Protein AF-A0A1E7FZG1-F1 (afdb_monomer_lite)

Structure (mmCIF, N/CA/C/O backbone):
data_AF-A0A1E7FZG1-F1
#
_entry.id   AF-A0A1E7FZG1-F1
#
loop_
_atom_site.group_PDB
_atom_site.id
_atom_site.type_symbol
_atom_site.label_atom_id
_atom_site.label_alt_id
_atom_site.label_comp_id
_atom_site.label_asym_id
_atom_site.label_entity_id
_atom_site.label_seq_id
_atom_site.pdbx_PDB_ins_code
_atom_site.Cartn_x
_atom_site.Cartn_y
_atom_site.Cartn_z
_atom_site.occupancy
_atom_site.B_iso_or_equiv
_atom_site.auth_seq_id
_atom_site.auth_comp_id
_atom_site.auth_asym_id
_atom_site.auth_atom_id
_atom_site.pdbx_PDB_model_num
ATOM 1 N N . MET A 1 1 ? 17.676 -3.561 123.169 1.00 44.69 1 MET A N 1
ATOM 2 C CA . MET A 1 1 ? 18.479 -2.585 122.401 1.00 44.69 1 MET A CA 1
ATOM 3 C C . MET A 1 1 ? 18.925 -3.251 121.106 1.00 44.69 1 MET A C 1
ATOM 5 O O . MET A 1 1 ? 19.245 -4.427 121.151 1.00 44.69 1 MET A O 1
ATOM 9 N N . VAL A 1 2 ? 18.968 -2.471 120.019 1.00 39.53 2 VAL A N 1
ATOM 10 C CA . VAL A 1 2 ? 19.505 -2.779 118.672 1.00 39.53 2 VAL A CA 1
ATOM 11 C C . VAL A 1 2 ? 18.558 -3.463 117.663 1.00 39.53 2 VAL A C 1
ATOM 13 O O . VAL A 1 2 ? 18.475 -4.678 117.552 1.00 39.53 2 VAL A O 1
ATOM 16 N N . VAL A 1 3 ? 17.832 -2.592 116.949 1.00 47.00 3 VAL A N 1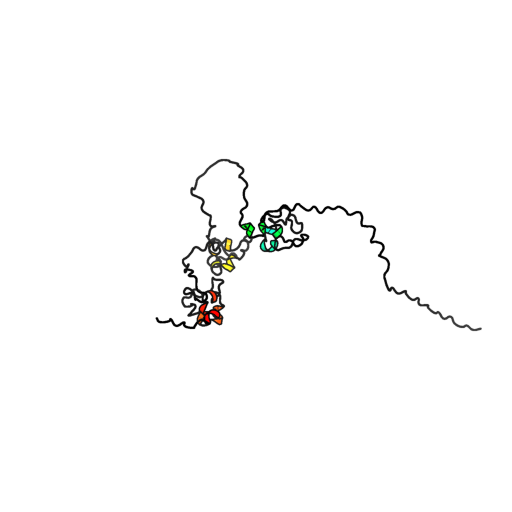
ATOM 17 C CA . VAL A 1 3 ? 17.731 -2.423 115.479 1.00 47.00 3 VAL A CA 1
ATOM 18 C C . VAL A 1 3 ? 18.010 -3.638 114.581 1.00 47.00 3 VAL A C 1
ATOM 20 O O . VAL A 1 3 ? 19.155 -4.062 114.470 1.00 47.00 3 VAL A O 1
ATOM 23 N N . VAL A 1 4 ? 17.010 -4.046 113.783 1.00 46.22 4 VAL A N 1
ATOM 24 C CA . VAL A 1 4 ? 17.208 -4.819 112.540 1.00 46.22 4 VAL A CA 1
ATOM 25 C C . VAL A 1 4 ? 16.250 -4.322 111.440 1.00 46.22 4 VAL A C 1
ATOM 27 O O . VAL A 1 4 ? 15.053 -4.578 111.454 1.00 46.22 4 VAL A O 1
ATOM 30 N N . VAL A 1 5 ? 16.853 -3.526 110.550 1.00 49.69 5 VAL A N 1
ATOM 31 C CA . VAL A 1 5 ? 16.681 -3.321 109.094 1.00 49.69 5 VAL A CA 1
ATOM 32 C C . VAL A 1 5 ? 15.298 -3.471 108.430 1.00 49.69 5 VAL A C 1
ATOM 34 O O . VAL A 1 5 ? 14.758 -4.562 108.276 1.00 49.69 5 VAL A O 1
ATOM 37 N N . HIS A 1 6 ? 14.825 -2.355 107.862 1.00 48.69 6 HIS A N 1
ATOM 38 C CA . HIS A 1 6 ? 13.871 -2.321 106.750 1.00 48.69 6 HIS A CA 1
ATOM 39 C C . HIS A 1 6 ? 14.579 -2.717 105.445 1.00 48.69 6 HIS A C 1
ATOM 41 O O . HIS A 1 6 ? 15.606 -2.136 105.097 1.00 48.69 6 HIS A O 1
ATOM 47 N N . SER A 1 7 ? 14.005 -3.650 104.685 1.00 59.00 7 SER A N 1
ATOM 48 C CA . SER A 1 7 ? 14.351 -3.881 103.279 1.00 59.00 7 SER A CA 1
ATOM 49 C C . SER A 1 7 ? 13.083 -3.908 102.436 1.00 59.00 7 SER A C 1
ATOM 51 O O . SER A 1 7 ? 12.175 -4.707 102.647 1.00 59.00 7 SER A O 1
ATOM 53 N N . ILE A 1 8 ? 13.040 -2.957 101.509 1.00 54.84 8 ILE A N 1
ATOM 54 C CA . ILE A 1 8 ? 11.985 -2.686 100.538 1.00 54.84 8 ILE A CA 1
ATOM 55 C C . ILE A 1 8 ? 12.066 -3.748 99.436 1.00 54.84 8 ILE A C 1
ATOM 57 O O . ILE A 1 8 ? 13.088 -3.852 98.763 1.00 54.84 8 ILE A O 1
ATOM 61 N N . SER A 1 9 ? 10.992 -4.515 99.232 1.00 62.56 9 SER A N 1
ATOM 62 C CA . SER A 1 9 ? 10.811 -5.350 98.038 1.00 62.56 9 SER A CA 1
ATOM 63 C C . SER A 1 9 ? 9.755 -4.730 97.131 1.00 62.56 9 SER A C 1
ATOM 65 O O . SER A 1 9 ? 8.574 -4.666 97.466 1.00 62.56 9 SER A O 1
ATOM 67 N N . LEU A 1 10 ? 10.225 -4.260 95.977 1.00 51.09 10 LEU A N 1
ATOM 68 C CA . LEU A 1 10 ? 9.439 -3.817 94.832 1.00 51.09 10 LEU A CA 1
ATOM 69 C C . LEU A 1 10 ? 8.733 -5.026 94.203 1.00 51.09 10 LEU A C 1
ATOM 71 O O . LEU A 1 10 ? 9.378 -5.884 93.603 1.00 51.09 10 LEU A O 1
ATOM 75 N N . LEU A 1 11 ? 7.407 -5.081 94.324 1.00 58.16 11 LEU A N 1
ATOM 76 C CA . LEU A 1 11 ? 6.572 -6.026 93.586 1.00 58.16 11 LEU A CA 1
ATOM 77 C C . LEU A 1 11 ? 6.314 -5.487 92.175 1.00 58.16 11 LEU A C 1
ATOM 79 O O . LEU A 1 11 ? 5.568 -4.532 91.967 1.00 58.16 11 LEU A O 1
ATOM 83 N N . VAL A 1 12 ? 6.974 -6.129 91.215 1.00 55.00 12 VAL A N 1
ATOM 84 C CA . VAL A 1 12 ? 6.736 -6.028 89.774 1.00 55.00 12 VAL A CA 1
ATOM 85 C C . VAL A 1 12 ? 5.367 -6.643 89.467 1.00 55.00 12 VAL A C 1
ATOM 87 O O . VAL A 1 12 ? 5.135 -7.816 89.751 1.00 55.00 12 VAL A O 1
ATOM 90 N N . LEU A 1 13 ? 4.460 -5.859 88.881 1.00 55.12 13 LEU A N 1
ATOM 91 C CA . LEU A 1 13 ? 3.184 -6.353 88.361 1.00 55.12 13 LEU A CA 1
ATOM 92 C C . LEU A 1 13 ? 3.376 -6.933 86.946 1.00 55.12 13 LEU A C 1
ATOM 94 O O . LEU A 1 13 ? 3.974 -6.258 86.102 1.00 55.12 13 LEU A O 1
ATOM 98 N N . PRO A 1 14 ? 2.859 -8.139 86.644 1.00 59.81 14 PRO A N 1
ATOM 99 C CA . PRO A 1 14 ? 2.837 -8.672 85.287 1.00 59.81 14 PRO A CA 1
ATOM 100 C C . PRO A 1 14 ? 1.692 -8.064 84.456 1.00 59.81 14 PRO A C 1
ATOM 102 O O . PRO A 1 14 ? 0.550 -7.965 84.902 1.00 59.81 14 PRO A O 1
ATOM 105 N N . MET A 1 15 ? 2.015 -7.680 83.219 1.00 49.41 15 MET A N 1
ATOM 106 C CA . MET A 1 15 ? 1.070 -7.275 82.171 1.00 49.41 15 MET A CA 1
ATOM 107 C C . MET A 1 15 ? 0.271 -8.487 81.659 1.00 49.41 15 MET A C 1
ATOM 109 O O . MET A 1 15 ? 0.883 -9.521 81.379 1.00 49.41 15 MET A O 1
ATOM 113 N N . PRO A 1 16 ? -1.056 -8.379 81.455 1.00 58.69 16 PRO A N 1
ATOM 114 C CA . PRO A 1 16 ? -1.820 -9.421 80.790 1.00 58.69 16 PRO A CA 1
ATOM 115 C C . PRO A 1 16 ? -1.619 -9.382 79.269 1.00 58.69 16 PRO A C 1
ATOM 117 O O . PRO A 1 16 ? -1.764 -8.364 78.593 1.00 58.69 16 PRO A O 1
ATOM 120 N N . THR A 1 17 ? -1.279 -10.560 78.764 1.00 54.12 17 THR A N 1
ATOM 121 C CA . THR A 1 17 ? -1.140 -10.989 77.375 1.00 54.12 17 THR A CA 1
ATOM 122 C C . THR A 1 17 ? -2.437 -10.832 76.574 1.00 54.12 17 THR A C 1
ATOM 124 O O . THR A 1 17 ? -3.481 -11.329 76.987 1.00 54.12 17 THR A O 1
ATOM 127 N N . CYS A 1 18 ? -2.360 -10.220 75.389 1.00 51.16 18 CYS A N 1
ATOM 128 C CA . CYS A 1 18 ? -3.388 -10.336 74.353 1.00 51.16 18 CYS A CA 1
ATOM 129 C C . CYS A 1 18 ? -3.085 -11.575 73.501 1.00 51.16 18 CYS A C 1
ATOM 131 O O . CYS A 1 18 ? -2.118 -11.567 72.741 1.00 51.16 18 CYS A O 1
ATOM 133 N N . PHE A 1 19 ? -3.898 -12.624 73.621 1.00 46.53 19 PHE A N 1
ATOM 134 C CA . PHE A 1 19 ? -3.889 -13.750 72.691 1.00 46.53 19 PHE A CA 1
ATOM 135 C C . PHE A 1 19 ? -5.301 -14.330 72.562 1.00 46.53 19 PHE A C 1
ATOM 137 O O . PHE A 1 19 ? -5.839 -14.798 73.558 1.00 46.53 19 PHE A O 1
ATOM 144 N N . GLU A 1 20 ? -5.823 -14.259 71.328 1.00 45.19 20 GLU A N 1
ATOM 145 C CA . GLU A 1 20 ? -6.850 -15.116 70.702 1.00 45.19 20 GLU A CA 1
ATOM 146 C C . GLU A 1 20 ? -8.234 -15.243 71.383 1.00 45.19 20 GLU A C 1
ATOM 148 O O . GLU A 1 20 ? -8.389 -15.146 72.586 1.00 45.19 20 GLU A O 1
ATOM 153 N N . GLN A 1 21 ? -9.351 -15.526 70.723 1.00 45.69 21 GLN A N 1
ATOM 154 C CA . GLN A 1 21 ? -9.791 -15.597 69.333 1.00 45.69 21 GLN A CA 1
ATOM 155 C C . GLN A 1 21 ? -11.257 -16.065 69.426 1.00 45.69 21 GLN A C 1
ATOM 157 O O . GLN A 1 21 ? -11.603 -16.846 70.306 1.00 45.69 21 GLN A O 1
ATOM 162 N N . GLU A 1 22 ? -12.096 -15.569 68.518 1.00 54.47 22 GLU A N 1
ATOM 163 C CA . GLU A 1 22 ? -13.379 -16.144 68.085 1.00 54.47 22 GLU A CA 1
ATOM 164 C C . GLU A 1 22 ? -14.365 -16.679 69.138 1.00 54.47 22 GLU A C 1
ATOM 166 O O . GLU A 1 22 ? -14.283 -17.817 69.599 1.00 54.47 22 GLU A O 1
ATOM 171 N N . ARG A 1 23 ? -15.447 -15.920 69.329 1.00 56.66 23 ARG A N 1
ATOM 172 C CA . ARG A 1 23 ? -16.827 -16.352 69.039 1.00 56.66 23 ARG A CA 1
ATOM 173 C C . ARG A 1 23 ? -17.771 -15.213 69.414 1.00 56.66 23 ARG A C 1
ATOM 175 O O . ARG A 1 23 ? -17.923 -14.950 70.590 1.00 56.66 23 ARG A O 1
ATOM 182 N N . ASP A 1 24 ? -18.330 -14.526 68.416 1.00 55.78 24 ASP A N 1
ATOM 183 C CA . ASP A 1 24 ? -19.702 -13.978 68.428 1.00 55.78 24 ASP A CA 1
ATOM 184 C C . ASP A 1 24 ? -19.918 -13.010 67.257 1.00 55.78 24 ASP A C 1
ATOM 186 O O . ASP A 1 24 ? -19.833 -11.791 67.372 1.00 55.78 24 ASP A O 1
ATOM 190 N N . ALA A 1 25 ? -20.212 -13.570 66.084 1.00 49.06 25 ALA A N 1
ATOM 191 C CA . ALA A 1 25 ? -20.847 -12.830 64.991 1.00 49.06 25 ALA A CA 1
ATOM 192 C C . ALA A 1 25 ? -21.798 -13.732 64.181 1.00 49.06 25 ALA A C 1
ATOM 194 O O . ALA A 1 25 ? -21.986 -13.539 62.983 1.00 49.06 25 ALA A O 1
ATOM 195 N N . SER A 1 26 ? -22.402 -14.735 64.834 1.00 52.41 26 SER A N 1
ATOM 196 C CA . SER A 1 26 ? -23.377 -15.648 64.215 1.00 52.41 26 SER A CA 1
ATOM 197 C C . SER A 1 26 ? -24.840 -15.232 64.444 1.00 52.41 26 SER A C 1
ATOM 199 O O . SER A 1 26 ? -25.744 -15.980 64.084 1.00 52.41 26 SER A O 1
ATOM 201 N N . ILE A 1 27 ? -25.103 -14.045 65.005 1.00 51.94 27 ILE A N 1
ATOM 202 C CA . ILE A 1 27 ? -26.464 -13.539 65.268 1.00 51.94 27 ILE A CA 1
ATOM 203 C C . ILE A 1 27 ? -26.622 -12.125 64.685 1.00 51.94 27 ILE A C 1
ATOM 205 O O . ILE A 1 27 ? -26.959 -11.181 65.378 1.00 51.94 27 ILE A O 1
ATOM 209 N N . MET A 1 28 ? -26.322 -11.952 63.395 1.00 50.31 28 MET A N 1
ATOM 210 C CA . MET A 1 28 ? -26.698 -10.760 62.603 1.00 50.31 28 MET A CA 1
ATOM 211 C C . MET A 1 28 ? -27.019 -11.138 61.140 1.00 50.31 28 MET A C 1
ATOM 213 O O . MET A 1 28 ? -26.843 -10.340 60.225 1.00 50.31 28 MET A O 1
ATOM 217 N N . MET A 1 29 ? -27.472 -12.373 60.887 1.00 54.81 29 MET A N 1
ATOM 218 C CA . MET A 1 29 ? -27.755 -12.888 59.534 1.00 54.81 29 MET A CA 1
ATOM 219 C C . MET A 1 29 ? -29.193 -13.388 59.344 1.00 54.81 29 MET A C 1
ATOM 221 O O . MET A 1 29 ? -29.443 -14.192 58.454 1.00 54.81 29 MET A O 1
ATOM 225 N N . GLU A 1 30 ? -30.167 -12.883 60.113 1.00 51.78 30 GLU A N 1
ATOM 226 C CA . GLU A 1 30 ? -31.570 -13.278 59.900 1.00 51.78 30 GLU A CA 1
ATOM 227 C C . GLU A 1 30 ? -32.603 -12.206 60.291 1.00 51.78 30 GLU A C 1
ATOM 229 O O . GLU A 1 30 ? -33.575 -12.475 60.982 1.00 51.78 30 GLU A O 1
ATOM 234 N N . ALA A 1 31 ? -32.406 -10.959 59.845 1.00 44.44 31 ALA A N 1
ATOM 235 C CA . ALA A 1 31 ? -33.449 -9.918 59.921 1.00 44.44 31 ALA A CA 1
ATOM 236 C C . ALA A 1 31 ? -33.377 -8.854 58.801 1.00 44.44 31 ALA A C 1
ATOM 238 O O . ALA A 1 31 ? -33.932 -7.769 58.932 1.00 44.44 31 ALA A O 1
ATOM 239 N N . VAL A 1 32 ? -32.723 -9.153 57.670 1.00 45.50 32 VAL A N 1
ATOM 240 C CA . VAL A 1 32 ? -32.725 -8.297 56.461 1.00 45.50 32 VAL A CA 1
ATOM 241 C C . VAL A 1 32 ? -33.042 -9.150 55.228 1.00 45.50 32 VAL A C 1
ATOM 243 O O . VAL A 1 32 ? -32.268 -9.240 54.279 1.00 45.50 32 VAL A O 1
ATOM 246 N N . ARG A 1 33 ? -34.175 -9.861 55.261 1.00 50.94 33 ARG A N 1
ATOM 247 C CA . ARG A 1 33 ? -34.651 -10.685 54.133 1.00 50.94 33 ARG A CA 1
ATOM 248 C C . ARG A 1 33 ? -36.101 -10.437 53.702 1.00 50.94 33 ARG A C 1
ATOM 250 O O . ARG A 1 33 ? -36.618 -11.232 52.931 1.00 50.94 33 ARG A O 1
ATOM 257 N N . LEU A 1 34 ? -36.744 -9.334 54.106 1.00 47.34 34 LEU A N 1
ATOM 258 C CA . LEU A 1 34 ? -38.133 -9.035 53.699 1.00 47.34 34 LEU A CA 1
ATOM 259 C C . LEU A 1 34 ? -38.418 -7.556 53.358 1.00 47.34 34 LEU A C 1
ATOM 261 O O . LEU A 1 34 ? -39.493 -7.056 53.668 1.00 47.34 34 LEU A O 1
ATOM 265 N N . ALA A 1 35 ? -37.490 -6.834 52.713 1.00 49.09 35 ALA A N 1
ATOM 266 C CA . ALA A 1 35 ? -37.792 -5.471 52.233 1.00 49.09 35 ALA A CA 1
ATOM 267 C C . ALA A 1 35 ? -36.967 -4.975 51.026 1.00 49.09 35 ALA A C 1
ATOM 269 O O . ALA A 1 35 ? -36.727 -3.777 50.905 1.00 49.09 35 ALA A O 1
ATOM 270 N N . ILE A 1 36 ? -36.525 -5.853 50.114 1.00 53.97 36 ILE A N 1
ATOM 271 C CA . ILE A 1 36 ? -36.015 -5.417 48.796 1.00 53.97 36 ILE A 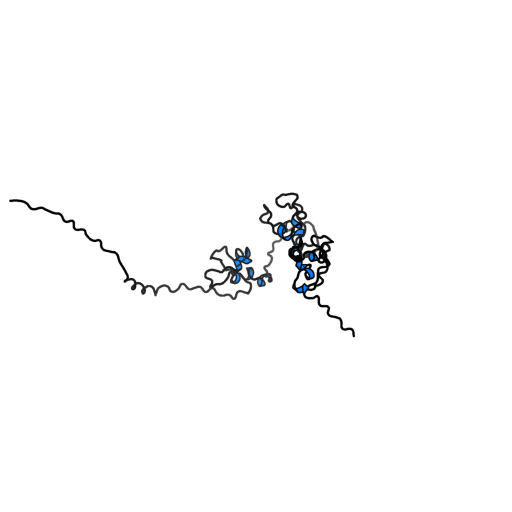CA 1
ATOM 272 C C . ILE A 1 36 ? -36.579 -6.336 47.706 1.00 53.97 36 ILE A C 1
ATOM 274 O O . ILE A 1 36 ? -35.874 -7.113 47.072 1.00 53.97 36 ILE A O 1
ATOM 278 N N . ASP A 1 37 ? -37.888 -6.234 47.524 1.00 38.28 37 ASP A N 1
ATOM 279 C CA . ASP A 1 37 ? -38.628 -6.624 46.325 1.00 38.28 37 ASP A CA 1
ATOM 280 C C . ASP A 1 37 ? -39.412 -5.344 45.984 1.00 38.28 37 ASP A C 1
ATOM 282 O O . ASP A 1 37 ? -40.212 -4.877 46.783 1.00 38.28 37 ASP A O 1
ATOM 286 N N . SER A 1 38 ? -39.082 -4.537 44.980 1.00 48.09 38 SER A N 1
ATOM 287 C CA . SER A 1 38 ? -39.174 -4.876 43.571 1.00 48.09 38 SER A CA 1
ATOM 288 C C . SER A 1 38 ? -38.523 -3.739 42.759 1.00 48.09 38 SER A C 1
ATOM 290 O O . SER A 1 38 ? -39.185 -2.817 42.285 1.00 48.09 38 SER A O 1
ATOM 292 N N . SER A 1 39 ? -37.199 -3.754 42.584 1.00 45.94 39 SER A N 1
ATOM 293 C CA . SER A 1 39 ? -36.569 -3.024 41.475 1.00 45.94 39 SER A CA 1
ATOM 294 C C . SER A 1 39 ? -36.558 -3.951 40.266 1.00 45.94 39 SER A C 1
ATOM 296 O O . SER A 1 39 ? -35.601 -4.664 39.975 1.00 45.94 39 SER A O 1
ATOM 298 N N . SER A 1 40 ? -37.710 -3.965 39.598 1.00 40.47 40 SER A N 1
ATOM 299 C CA . SER A 1 40 ? -37.958 -4.655 38.338 1.00 40.47 40 SER A CA 1
ATOM 300 C C . SER A 1 40 ? -36.784 -4.445 37.368 1.00 40.47 40 SER A C 1
ATOM 302 O O . SER A 1 40 ? -36.507 -3.300 36.990 1.00 40.47 40 SER A O 1
ATOM 304 N N . PRO A 1 41 ? -36.060 -5.497 36.937 1.00 40.47 41 PRO A N 1
ATOM 305 C CA . PRO A 1 41 ? -35.187 -5.369 35.791 1.00 40.47 41 PRO A CA 1
ATOM 306 C C . PRO A 1 41 ? -36.105 -5.198 34.586 1.00 40.47 41 PRO A C 1
ATOM 308 O O . PRO A 1 41 ? -36.657 -6.172 34.071 1.00 40.47 41 PRO A O 1
ATOM 311 N N . THR A 1 42 ? -36.281 -3.950 34.149 1.00 34.69 42 THR A N 1
ATOM 312 C CA . THR A 1 42 ? -36.936 -3.598 32.892 1.00 34.69 42 THR A CA 1
ATOM 313 C C . THR A 1 42 ? -36.200 -4.328 31.774 1.00 34.69 42 THR A C 1
ATOM 315 O O . THR A 1 42 ? -35.204 -3.855 31.219 1.00 34.69 42 THR A O 1
ATOM 318 N N . SER A 1 43 ? -36.673 -5.533 31.476 1.00 39.16 43 SER A N 1
ATOM 319 C CA . SER A 1 43 ? -36.308 -6.327 30.323 1.00 39.16 43 SER A CA 1
ATOM 320 C C . SER A 1 43 ? -36.808 -5.539 29.125 1.00 39.16 43 SER A C 1
ATOM 322 O O . SER A 1 43 ? -37.940 -5.673 28.672 1.00 39.16 43 SER A O 1
ATOM 324 N N . SER A 1 44 ? -35.955 -4.617 28.667 1.00 38.41 44 SER A N 1
ATOM 325 C CA . SER A 1 44 ? -36.198 -3.845 27.459 1.00 38.41 44 SER A CA 1
ATOM 326 C C . SER A 1 44 ? -36.614 -4.825 26.367 1.00 38.41 44 SER A C 1
ATOM 328 O O . SER A 1 44 ? -35.912 -5.827 26.169 1.00 38.41 44 SER A O 1
ATOM 330 N N . PRO A 1 45 ? -37.742 -4.569 25.686 1.00 36.03 45 PRO A N 1
ATOM 331 C CA . PRO A 1 45 ? -38.289 -5.490 24.713 1.00 36.03 45 PRO A CA 1
ATOM 332 C C . PRO A 1 45 ? -37.188 -5.821 23.720 1.00 36.03 45 PRO A C 1
ATOM 334 O O . PRO A 1 45 ? -36.569 -4.939 23.115 1.00 36.03 45 PRO A O 1
ATOM 337 N N . THR A 1 46 ? -36.907 -7.115 23.589 1.00 42.72 46 THR A N 1
ATOM 338 C CA . THR A 1 46 ? -35.987 -7.616 22.576 1.00 42.72 46 THR A CA 1
ATOM 339 C C . THR A 1 46 ? -36.726 -7.516 21.249 1.00 42.72 46 THR A C 1
ATOM 341 O O . THR A 1 46 ? -37.197 -8.507 20.700 1.00 42.72 46 THR A O 1
ATOM 344 N N . VAL A 1 47 ? -36.875 -6.283 20.750 1.00 39.50 47 VAL A N 1
ATOM 345 C CA . VAL A 1 47 ? -37.237 -6.017 19.365 1.00 39.50 47 VAL A CA 1
ATOM 346 C C . VAL A 1 47 ? -36.253 -6.843 18.557 1.00 39.50 47 VAL A C 1
ATOM 348 O O . VAL A 1 47 ? -35.037 -6.667 18.704 1.00 39.50 47 VAL A O 1
ATOM 351 N N . LYS A 1 48 ? -36.767 -7.796 17.771 1.00 41.69 48 LYS A N 1
ATOM 352 C CA . LYS A 1 48 ? -35.985 -8.568 16.802 1.00 41.69 48 LYS A CA 1
ATOM 353 C C . LYS A 1 48 ? -35.423 -7.577 15.790 1.00 41.69 48 LYS A C 1
ATOM 355 O O . LYS A 1 48 ? -36.001 -7.302 14.746 1.00 41.69 48 LYS A O 1
ATOM 360 N N . ARG A 1 49 ? -34.319 -6.951 16.176 1.00 49.88 49 ARG A N 1
ATOM 361 C CA . ARG A 1 49 ? -33.638 -5.921 15.421 1.00 49.88 49 ARG A CA 1
ATOM 362 C C . ARG A 1 49 ? -33.043 -6.600 14.200 1.00 49.88 49 ARG A C 1
ATOM 364 O O . ARG A 1 49 ? -32.375 -7.626 14.334 1.00 49.88 49 ARG A O 1
ATOM 371 N N . GLY A 1 50 ? -33.316 -6.037 13.025 1.00 58.66 50 GLY A N 1
ATOM 372 C CA . GLY A 1 50 ? -32.805 -6.557 11.764 1.00 58.66 50 GLY A CA 1
ATOM 373 C C . GLY A 1 50 ? -31.292 -6.774 11.817 1.00 58.66 50 GLY A C 1
ATOM 374 O O . GLY A 1 50 ? -30.571 -6.099 12.557 1.00 58.66 50 GLY A O 1
ATOM 375 N N . ASP A 1 51 ? -30.806 -7.703 10.994 1.00 71.81 51 ASP A N 1
ATOM 376 C CA . ASP A 1 51 ? -29.422 -8.207 10.947 1.00 71.81 51 ASP A CA 1
ATOM 377 C C . ASP A 1 51 ? -28.311 -7.136 10.899 1.00 71.81 51 ASP A C 1
ATOM 379 O O . ASP A 1 51 ? -27.127 -7.437 11.128 1.00 71.81 51 ASP A O 1
ATOM 383 N N . CYS A 1 52 ? -28.698 -5.902 10.569 1.00 85.12 52 CYS A N 1
ATOM 384 C CA . CYS A 1 52 ? -27.847 -4.769 10.260 1.00 85.12 52 CYS A CA 1
ATOM 385 C C . CYS A 1 52 ? -28.308 -3.431 10.855 1.00 85.12 52 CYS A C 1
ATOM 387 O O . CYS A 1 52 ? -27.790 -2.407 10.428 1.00 85.12 52 CYS A O 1
ATOM 389 N N . THR A 1 53 ? -29.204 -3.404 11.844 1.00 89.06 53 THR A N 1
ATOM 390 C CA . THR A 1 53 ? -29.651 -2.145 12.477 1.00 89.06 53 THR A CA 1
ATOM 391 C C . THR A 1 53 ? -28.917 -1.899 13.796 1.00 89.06 53 THR A C 1
ATOM 393 O O . THR A 1 53 ? -28.738 -2.821 14.588 1.00 89.06 53 THR A O 1
ATOM 396 N N . ASN A 1 54 ? -28.462 -0.670 14.049 1.00 88.94 54 ASN A N 1
ATOM 397 C CA . ASN A 1 54 ? -27.763 -0.318 15.288 1.00 88.94 54 ASN A CA 1
ATOM 398 C C . ASN A 1 54 ? -28.721 -0.121 16.481 1.00 88.94 54 ASN 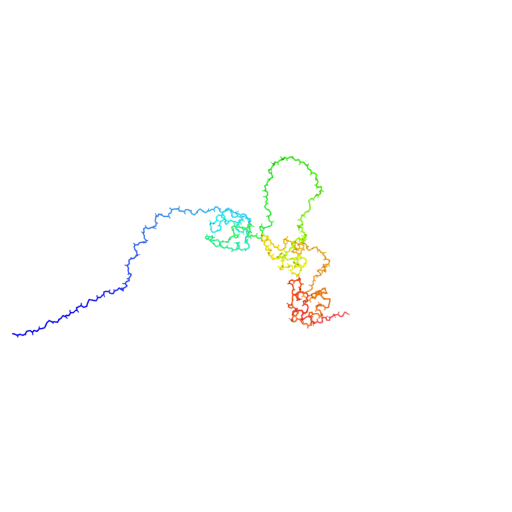A C 1
ATOM 400 O O . ASN A 1 54 ? -29.791 0.446 16.346 1.00 88.94 54 ASN A O 1
ATOM 404 N N . SER A 1 55 ? -28.262 -0.565 17.649 1.00 88.62 55 SER A N 1
ATOM 405 C CA . SER A 1 55 ? -28.287 0.073 18.976 1.00 88.62 55 SER A CA 1
ATOM 406 C C . SER A 1 55 ? -28.647 1.554 19.158 1.00 88.62 55 SER A C 1
ATOM 408 O O . SER A 1 55 ? -27.749 2.264 19.598 1.00 88.62 55 SER A O 1
ATOM 410 N N . ASP A 1 56 ? -29.871 2.048 18.957 1.00 85.19 56 ASP A N 1
ATOM 411 C CA . ASP A 1 56 ? -30.209 3.454 19.299 1.00 85.19 56 ASP A CA 1
ATOM 412 C C . ASP A 1 56 ? -30.011 3.768 20.793 1.00 85.19 56 ASP A C 1
ATOM 414 O O . ASP A 1 56 ? -29.550 4.849 21.167 1.00 85.19 56 ASP A O 1
ATOM 418 N N . SER A 1 57 ? -30.251 2.778 21.658 1.00 86.31 57 SER A N 1
ATOM 419 C CA . SER A 1 57 ? -30.008 2.853 23.104 1.00 86.31 57 SER A CA 1
ATOM 420 C C . SER A 1 57 ? -28.572 2.505 23.509 1.00 86.31 57 SER A C 1
ATOM 422 O O . SER A 1 57 ? -28.212 2.627 24.676 1.00 86.31 57 SER A O 1
ATOM 424 N N . PHE A 1 58 ? -27.714 2.069 22.578 1.00 90.75 58 PHE A N 1
ATOM 425 C CA . PHE A 1 58 ? -26.363 1.641 22.936 1.00 90.75 58 PHE A CA 1
ATOM 426 C C . PHE A 1 58 ? -25.508 2.822 23.394 1.00 90.75 58 PHE A C 1
ATOM 428 O O . PHE A 1 58 ? -25.294 3.778 22.641 1.00 90.75 58 PHE A O 1
ATOM 435 N N . ARG A 1 59 ? -24.964 2.710 24.608 1.00 91.81 59 ARG A N 1
ATOM 436 C CA . ARG A 1 59 ? -23.967 3.614 25.186 1.00 91.81 59 ARG A CA 1
ATOM 437 C C . ARG A 1 59 ? -22.804 2.778 25.714 1.00 91.81 59 ARG A C 1
ATOM 439 O O . ARG A 1 59 ? -22.982 1.907 26.557 1.00 91.81 59 ARG A O 1
ATOM 446 N N . PHE A 1 60 ? -21.596 2.985 25.191 1.00 90.31 60 PHE A N 1
ATOM 447 C CA . PHE A 1 60 ? -20.427 2.255 25.690 1.00 90.31 60 PHE A CA 1
ATOM 448 C C . PHE A 1 60 ? -19.955 2.865 27.016 1.00 90.31 60 PHE A C 1
ATOM 450 O O . PHE A 1 60 ? -19.597 4.042 27.035 1.00 90.31 60 PHE A O 1
ATOM 457 N N . LYS A 1 61 ? -19.886 2.058 28.086 1.00 88.88 61 LYS A N 1
ATOM 458 C CA . LYS A 1 61 ? -19.547 2.517 29.450 1.00 88.88 61 LYS A CA 1
ATOM 459 C C . LYS A 1 61 ? -20.453 3.663 29.927 1.00 88.88 61 LYS A C 1
ATOM 461 O O . LYS A 1 61 ? -19.943 4.678 30.393 1.00 88.88 61 LYS A O 1
ATOM 466 N N . ASP A 1 62 ? -21.752 3.543 29.652 1.00 85.94 62 ASP A N 1
ATOM 467 C CA . ASP A 1 62 ? -22.800 4.477 30.096 1.00 85.94 62 ASP A CA 1
ATOM 468 C C . ASP A 1 62 ? -22.575 5.945 29.701 1.00 85.94 62 ASP A C 1
ATOM 470 O O . ASP A 1 62 ? -23.189 6.867 30.228 1.00 85.94 62 ASP A O 1
ATOM 474 N N . ASN A 1 63 ? -21.710 6.187 28.710 1.00 84.25 63 ASN A N 1
ATOM 475 C CA . ASN A 1 63 ? -21.407 7.529 28.249 1.00 84.25 63 ASN A CA 1
ATOM 476 C C . ASN A 1 63 ? -22.337 7.921 27.085 1.00 84.25 63 ASN A C 1
ATOM 478 O O . ASN A 1 63 ? -22.305 7.256 26.039 1.00 84.25 63 ASN A O 1
ATOM 482 N N . PRO A 1 64 ? -23.096 9.033 27.187 1.00 85.31 64 PRO A N 1
ATOM 483 C CA . PRO A 1 64 ? -24.047 9.459 26.158 1.00 85.31 64 PRO A CA 1
ATOM 484 C C . PRO A 1 64 ? -23.379 9.753 24.808 1.00 85.31 64 PRO A C 1
ATOM 486 O O . PRO A 1 64 ? -23.984 9.559 23.758 1.00 85.31 64 PRO A O 1
ATOM 489 N N . LYS A 1 65 ? -22.098 10.147 24.806 1.00 84.94 65 LYS A N 1
ATOM 490 C CA . LYS A 1 65 ? -21.331 10.420 23.579 1.00 84.94 65 LYS A CA 1
ATOM 491 C C . LYS A 1 65 ? -20.808 9.146 22.914 1.00 84.94 65 LYS A C 1
ATOM 493 O O . LYS A 1 65 ? -20.268 9.211 21.806 1.00 84.94 65 LYS A O 1
ATOM 498 N N . PHE A 1 66 ? -20.901 7.986 23.573 1.00 91.38 66 PHE A N 1
ATOM 499 C CA . PHE A 1 66 ? -20.342 6.732 23.071 1.00 91.38 66 PHE A CA 1
ATOM 500 C C . PHE A 1 66 ? -21.371 5.833 22.380 1.00 91.38 66 PHE A C 1
ATOM 502 O O . PHE A 1 66 ? -21.511 4.651 22.700 1.00 91.38 66 PHE A O 1
ATOM 509 N N . THR A 1 67 ? -22.033 6.397 21.372 1.00 93.06 67 THR A N 1
ATOM 510 C CA . THR A 1 67 ? -22.993 5.709 20.499 1.00 93.06 67 THR A CA 1
ATOM 511 C C . THR A 1 67 ? -22.312 4.955 19.347 1.00 93.06 67 THR A C 1
ATOM 513 O O . THR A 1 67 ? -21.097 5.080 19.114 1.00 93.06 67 THR A O 1
ATOM 516 N N . CYS A 1 68 ? -23.088 4.166 18.594 1.00 89.62 68 CYS A N 1
ATOM 517 C CA . CYS A 1 68 ? -22.602 3.461 17.406 1.00 89.62 68 CYS A CA 1
ATOM 518 C C . CYS A 1 68 ? -22.006 4.426 16.359 1.00 89.62 68 CYS A C 1
ATOM 520 O O . CYS A 1 68 ? -20.909 4.184 15.841 1.00 89.62 68 CYS A O 1
ATOM 522 N N . ASP A 1 69 ? -22.647 5.569 16.124 1.00 87.81 69 ASP A N 1
ATOM 523 C CA . ASP A 1 69 ? -22.265 6.482 15.040 1.00 87.81 69 ASP A CA 1
ATOM 524 C C . ASP A 1 69 ? -21.158 7.461 15.444 1.00 87.81 69 ASP A C 1
ATOM 526 O O . ASP A 1 69 ? -20.268 7.766 14.651 1.00 87.81 69 ASP A O 1
ATOM 530 N N . LEU A 1 70 ? -21.114 7.885 16.711 1.00 87.44 70 LEU A N 1
ATOM 531 C CA . LEU A 1 70 ? -20.107 8.846 17.176 1.00 87.44 70 LEU A CA 1
ATOM 532 C C . LEU A 1 70 ? -18.832 8.171 17.685 1.00 87.44 70 LEU A C 1
ATOM 534 O O . LEU A 1 70 ? -17.713 8.622 17.407 1.00 87.44 70 LEU A O 1
ATOM 538 N N . TYR A 1 71 ? -18.970 7.073 18.429 1.00 90.00 71 TYR A N 1
ATOM 539 C CA . TYR A 1 71 ? -17.834 6.353 18.988 1.00 90.00 71 TYR A CA 1
ATOM 540 C C . TYR A 1 71 ? -17.461 5.157 18.133 1.00 90.00 71 TYR A C 1
ATOM 542 O O . TYR A 1 71 ? -16.308 5.051 17.711 1.00 90.00 71 TYR A O 1
ATOM 550 N N . VAL A 1 72 ? -18.373 4.242 17.831 1.00 90.44 72 VAL A N 1
ATOM 551 C CA . VAL A 1 72 ? -17.963 3.003 17.158 1.00 90.44 72 VAL A CA 1
ATOM 552 C C . VAL A 1 72 ? -17.458 3.289 15.739 1.00 90.44 72 VAL A C 1
ATOM 554 O O . VAL A 1 72 ? -16.370 2.814 15.397 1.00 90.44 72 VAL A O 1
ATOM 557 N N . ALA A 1 73 ? -18.120 4.165 14.976 1.00 87.50 73 ALA A N 1
ATOM 558 C CA . ALA A 1 73 ? -17.744 4.492 13.597 1.00 87.50 73 ALA A CA 1
ATOM 559 C C . ALA A 1 73 ? -16.307 5.032 13.458 1.00 87.50 73 ALA A C 1
ATOM 561 O O . ALA A 1 73 ? -15.539 4.539 12.627 1.00 87.50 73 ALA A O 1
ATOM 562 N N . LYS A 1 74 ? -15.876 5.951 14.339 1.00 85.50 74 LYS A N 1
ATOM 563 C CA . LYS A 1 74 ? -14.533 6.575 14.290 1.00 85.50 74 LYS A CA 1
ATOM 564 C C . LYS A 1 74 ? -13.376 5.564 14.331 1.00 85.50 74 LYS A C 1
ATOM 566 O O . LYS A 1 74 ? -12.311 5.812 13.768 1.00 85.50 74 LYS A O 1
ATOM 571 N N . LYS A 1 75 ? -13.536 4.430 15.029 1.00 89.19 75 LYS A N 1
ATOM 572 C CA . LYS A 1 75 ? -12.506 3.369 15.125 1.00 89.19 75 LYS A CA 1
ATOM 573 C C . LYS A 1 75 ? -13.127 1.968 15.074 1.00 89.19 75 LYS A C 1
ATOM 575 O O . LYS A 1 75 ? -12.764 1.111 15.885 1.00 89.19 75 LYS A O 1
ATOM 580 N N . ALA A 1 76 ? -14.007 1.717 14.102 1.00 88.94 76 ALA A N 1
ATOM 581 C CA . ALA A 1 76 ? -14.821 0.498 14.017 1.00 88.94 76 ALA A CA 1
ATOM 582 C C . ALA A 1 76 ? -14.004 -0.798 14.177 1.00 88.94 76 ALA A C 1
ATOM 584 O O . ALA A 1 76 ? -14.303 -1.624 15.032 1.00 88.94 76 ALA A O 1
ATOM 585 N N . ARG A 1 77 ? -12.872 -0.943 13.471 1.00 84.94 77 ARG A N 1
ATOM 586 C CA . ARG A 1 77 ? -12.029 -2.159 13.548 1.00 84.94 77 ARG A CA 1
ATOM 587 C C . ARG A 1 77 ? -11.583 -2.530 14.968 1.00 84.94 77 ARG A C 1
ATOM 589 O O . ARG A 1 77 ? -11.506 -3.713 15.281 1.00 84.94 77 ARG A O 1
ATOM 596 N N . LYS A 1 78 ? -11.266 -1.532 15.801 1.00 90.12 78 LYS A N 1
ATOM 597 C CA . LYS A 1 78 ? -10.833 -1.745 17.191 1.00 90.12 78 LYS A CA 1
ATOM 598 C C . LYS A 1 78 ? -12.031 -1.805 18.139 1.00 90.12 78 LYS A C 1
ATOM 600 O O . LYS A 1 78 ? -12.074 -2.660 19.012 1.00 90.12 78 LYS A O 1
ATOM 605 N N . ARG A 1 79 ? -12.999 -0.900 17.968 1.00 93.06 79 ARG A N 1
ATOM 606 C CA . ARG A 1 79 ? -14.124 -0.715 18.899 1.00 93.06 79 ARG A CA 1
ATOM 607 C C . ARG A 1 79 ? -15.150 -1.842 18.812 1.00 93.06 79 ARG A C 1
ATOM 609 O O . ARG A 1 79 ? -15.574 -2.319 19.850 1.00 93.06 79 ARG A O 1
ATOM 616 N N . CYS A 1 80 ? -15.430 -2.365 17.621 1.00 93.75 80 CYS A N 1
ATOM 617 C CA . CYS A 1 80 ? -16.371 -3.473 17.414 1.00 93.75 80 CYS A CA 1
ATOM 618 C C . CYS A 1 80 ? -15.972 -4.790 18.100 1.00 93.75 80 CYS A C 1
ATOM 620 O O . CYS A 1 80 ? -16.813 -5.663 18.292 1.00 93.75 80 CYS A O 1
ATOM 622 N N . ARG A 1 81 ? -14.687 -4.957 18.441 1.00 92.69 81 ARG A N 1
ATOM 623 C CA . ARG A 1 81 ? -14.165 -6.155 19.117 1.00 92.69 81 ARG A CA 1
ATOM 624 C C . ARG A 1 81 ? -14.149 -6.032 20.642 1.00 92.69 81 ARG A C 1
ATOM 626 O O . ARG A 1 81 ? -13.791 -7.005 21.294 1.00 92.69 81 ARG A O 1
ATOM 633 N N . LYS A 1 82 ? -14.495 -4.864 21.195 1.00 92.62 82 LYS A N 1
ATOM 634 C CA . LYS A 1 82 ? -14.530 -4.647 22.644 1.00 92.62 82 LYS A CA 1
ATOM 635 C C . LYS A 1 82 ? -15.739 -5.338 23.265 1.00 92.62 82 LYS A C 1
ATOM 637 O O . LYS A 1 82 ? -16.808 -5.359 22.656 1.00 92.62 82 LYS A O 1
ATOM 642 N N . ASN A 1 83 ? -15.552 -5.841 24.478 1.00 92.25 83 ASN A N 1
ATOM 643 C CA . ASN A 1 83 ? -16.629 -6.351 25.317 1.00 92.25 83 ASN A CA 1
ATOM 644 C C . ASN A 1 83 ? -17.378 -5.176 25.953 1.00 92.25 83 ASN A C 1
ATOM 646 O O . ASN A 1 83 ? -16.774 -4.136 26.234 1.00 92.25 83 ASN A O 1
ATOM 650 N N . VAL A 1 84 ? -18.681 -5.342 26.150 1.00 90.56 84 VAL A N 1
ATOM 651 C CA . VAL A 1 84 ? -19.527 -4.371 26.847 1.00 90.56 84 VAL A CA 1
ATOM 652 C C . VAL A 1 84 ? -19.700 -4.859 28.286 1.00 90.56 84 VAL A C 1
ATOM 654 O O . VAL A 1 84 ? -20.091 -6.006 28.512 1.00 90.56 84 VAL A O 1
ATOM 657 N N . GLN A 1 85 ? -19.350 -4.018 29.256 1.00 87.69 85 GLN A N 1
ATOM 658 C CA . GLN A 1 85 ? -19.469 -4.343 30.679 1.00 87.69 85 GLN A CA 1
ATOM 659 C C . GLN A 1 85 ? -20.947 -4.568 31.039 1.00 87.69 85 GLN A C 1
ATOM 661 O O . GLN A 1 85 ? -21.808 -3.896 30.482 1.00 87.69 85 GLN A O 1
ATOM 666 N N . GLY A 1 86 ? -21.245 -5.562 31.880 1.00 84.50 86 GLY A N 1
ATOM 667 C CA . GLY A 1 86 ? -22.622 -5.881 32.295 1.00 84.50 86 GLY A CA 1
ATOM 668 C C . GLY A 1 86 ? -23.511 -6.540 31.228 1.00 84.50 86 GLY A C 1
ATOM 669 O O . GLY A 1 86 ? -24.673 -6.813 31.484 1.00 84.50 86 GLY A O 1
ATOM 670 N N . SER A 1 87 ? -22.990 -6.837 30.032 1.00 82.94 87 SER A N 1
ATOM 671 C CA . SER A 1 87 ? -23.804 -7.337 28.907 1.00 82.94 87 SER A CA 1
ATOM 672 C C . SER A 1 87 ? -23.804 -8.862 28.715 1.00 82.94 87 SER A C 1
ATOM 674 O O . SER A 1 87 ? -24.143 -9.341 27.631 1.00 82.94 87 SER A O 1
ATOM 676 N N . GLY A 1 88 ? -23.358 -9.634 29.713 1.00 85.12 88 GLY A N 1
ATOM 677 C CA . GLY A 1 88 ? -23.245 -11.095 29.593 1.00 85.12 88 GLY A CA 1
ATOM 678 C C . GLY A 1 88 ? -22.250 -11.540 28.511 1.00 85.12 88 GLY A C 1
ATOM 679 O O . GLY A 1 88 ? -22.523 -12.456 27.743 1.00 85.12 88 GLY A O 1
ATOM 680 N N . GLY A 1 89 ? -21.117 -10.838 28.377 1.00 87.88 89 GLY A N 1
ATOM 681 C CA . GLY A 1 89 ? -20.061 -11.180 27.411 1.00 87.88 89 GLY A CA 1
ATOM 682 C C . GLY A 1 89 ? -20.297 -10.702 25.971 1.00 87.88 89 GLY A C 1
ATOM 683 O O . GLY A 1 89 ? -19.466 -10.966 25.094 1.00 87.88 89 GLY A O 1
ATOM 684 N N . LYS A 1 90 ? -21.379 -9.959 25.705 1.00 90.62 90 LYS A N 1
ATOM 685 C CA . LYS A 1 90 ? -21.645 -9.384 24.379 1.00 90.62 90 LYS A CA 1
ATOM 686 C C . LYS A 1 90 ? -20.583 -8.349 23.992 1.00 90.62 90 LYS A C 1
ATOM 688 O O . LYS A 1 90 ? -20.000 -7.633 24.815 1.00 90.62 90 LYS A O 1
ATOM 693 N N . LYS A 1 91 ? -20.313 -8.260 22.689 1.00 93.44 91 LYS A N 1
ATOM 694 C CA . LYS A 1 91 ? -19.358 -7.312 22.105 1.00 93.44 91 LYS A CA 1
ATOM 695 C C . LYS A 1 91 ? -20.090 -6.132 21.490 1.00 93.44 91 LYS A C 1
ATOM 697 O O . LYS A 1 91 ? -21.243 -6.217 21.089 1.00 93.44 91 LYS A O 1
ATOM 702 N N . VAL A 1 92 ? -19.371 -5.029 21.299 1.00 91.56 92 VAL A N 1
ATOM 703 C CA . VAL A 1 92 ? -19.901 -3.821 20.639 1.00 91.56 92 VAL A CA 1
ATOM 704 C C . VAL A 1 92 ? -20.515 -4.128 19.262 1.00 91.56 92 VAL A C 1
ATOM 706 O O . VAL A 1 92 ? -21.499 -3.510 18.877 1.00 91.56 92 VAL A O 1
ATOM 709 N N . LYS A 1 93 ? -19.980 -5.107 18.518 1.00 91.56 93 LYS A N 1
ATOM 710 C CA . LYS A 1 93 ? -20.536 -5.551 17.223 1.00 91.56 93 LYS A CA 1
ATOM 711 C C . LYS A 1 93 ? -21.947 -6.151 17.293 1.00 91.56 93 LYS A C 1
ATOM 713 O O . LYS A 1 93 ? -22.584 -6.256 16.247 1.00 91.56 93 LYS A O 1
ATOM 718 N N . ASP A 1 94 ? -22.380 -6.583 18.473 1.00 91.56 94 ASP A N 1
ATOM 719 C CA . ASP A 1 94 ? -23.689 -7.201 18.691 1.00 91.56 94 ASP A CA 1
ATOM 720 C C . ASP A 1 94 ? -24.755 -6.124 18.930 1.00 91.56 94 ASP A C 1
ATOM 722 O O . ASP A 1 94 ? -25.9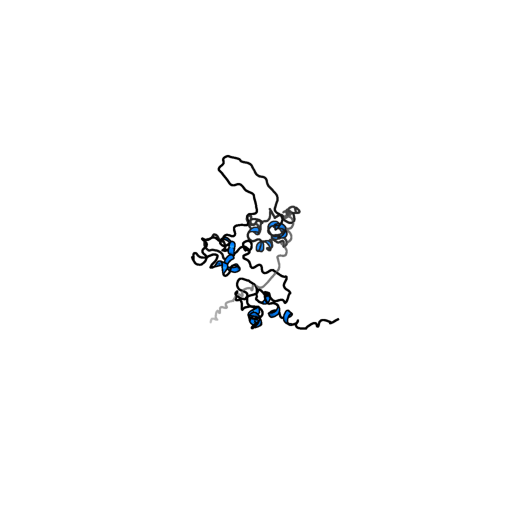10 -6.312 18.571 1.00 91.56 94 ASP A O 1
ATOM 726 N N . PHE A 1 95 ? -24.340 -4.952 19.423 1.00 92.56 95 PHE A N 1
ATOM 727 C CA . PHE A 1 95 ? -25.186 -3.765 19.557 1.00 92.56 95 PHE A CA 1
ATOM 728 C C . PHE A 1 95 ? -25.103 -2.831 18.347 1.00 92.56 95 PHE A C 1
ATOM 730 O O . PHE A 1 95 ? -26.075 -2.155 18.045 1.00 92.56 95 PHE A O 1
ATOM 737 N N . CYS A 1 96 ? -23.973 -2.791 17.634 1.00 93.31 96 CYS A N 1
ATOM 738 C CA . CYS A 1 96 ? -23.769 -1.922 16.469 1.00 93.31 96 CYS A CA 1
ATOM 739 C C . CYS A 1 96 ? -23.495 -2.718 15.176 1.00 93.31 96 CYS A C 1
ATOM 741 O O . CYS A 1 96 ? -22.416 -2.570 14.579 1.00 93.31 96 CYS A O 1
ATOM 743 N N . PRO A 1 97 ? -24.398 -3.615 14.734 1.00 91.06 97 PRO A N 1
ATOM 744 C CA . PRO A 1 97 ? -24.145 -4.464 13.578 1.00 91.06 97 PRO A CA 1
ATOM 745 C C . PRO A 1 97 ? -23.982 -3.670 12.276 1.00 91.06 97 PRO A C 1
ATOM 747 O O . PRO A 1 97 ? -23.098 -4.030 11.498 1.00 91.06 97 PRO A O 1
ATOM 750 N N . ALA A 1 98 ? -24.711 -2.564 12.071 1.00 88.38 98 ALA A N 1
ATOM 751 C CA . ALA A 1 98 ? -24.579 -1.710 10.882 1.00 88.38 98 ALA A CA 1
ATOM 752 C C . ALA A 1 98 ? -23.147 -1.170 10.741 1.00 88.38 98 ALA A C 1
ATOM 754 O O . ALA A 1 98 ? -22.511 -1.238 9.688 1.00 88.38 98 ALA A O 1
ATOM 755 N N . THR A 1 99 ? -22.591 -0.693 11.857 1.00 90.00 99 THR A N 1
ATOM 756 C CA . THR A 1 99 ? -21.249 -0.104 11.895 1.00 90.00 99 THR A CA 1
ATOM 757 C C . THR A 1 99 ? -20.147 -1.169 11.839 1.00 90.00 99 THR A C 1
ATOM 759 O O . THR A 1 99 ? -19.066 -0.938 11.280 1.00 90.00 99 THR A O 1
ATOM 762 N N . CYS A 1 100 ? -20.389 -2.339 12.438 1.00 91.12 100 CYS A N 1
ATOM 763 C CA . CYS A 1 100 ? -19.357 -3.334 12.727 1.00 91.12 100 CYS A CA 1
ATOM 764 C C . CYS A 1 100 ? -19.299 -4.520 11.769 1.00 91.12 100 CYS A C 1
ATOM 766 O O . CYS A 1 100 ? -18.215 -5.079 11.555 1.00 91.12 100 CYS A O 1
ATOM 768 N N . ARG A 1 101 ? -20.433 -4.945 11.212 1.00 88.44 101 ARG A N 1
ATOM 769 C CA . ARG A 1 101 ? -20.499 -6.133 10.364 1.00 88.44 101 ARG A CA 1
ATOM 770 C C . ARG A 1 101 ? -20.234 -5.741 8.919 1.00 88.44 101 ARG A C 1
ATOM 772 O O . ARG A 1 101 ? -20.891 -4.881 8.350 1.00 88.44 101 ARG A O 1
ATOM 779 N N . ARG A 1 102 ? -19.272 -6.421 8.290 1.00 82.38 102 ARG A N 1
ATOM 780 C CA . ARG A 1 102 ? -18.954 -6.194 6.870 1.00 82.38 102 ARG A CA 1
ATOM 781 C C . ARG A 1 102 ? -20.144 -6.491 5.957 1.00 82.38 102 ARG A C 1
ATOM 783 O O . ARG A 1 102 ? -20.322 -5.765 4.989 1.00 82.38 102 ARG A O 1
ATOM 790 N N . LYS A 1 103 ? -20.958 -7.499 6.301 1.00 81.75 103 LYS A N 1
ATOM 791 C CA . LYS A 1 103 ? -22.177 -7.859 5.559 1.00 81.75 103 LYS A CA 1
ATOM 792 C C . LYS A 1 103 ? -23.196 -6.712 5.479 1.00 81.75 103 LYS A C 1
ATOM 794 O O . LYS A 1 103 ? -23.862 -6.579 4.468 1.00 81.75 103 LYS A O 1
ATOM 799 N N . CYS A 1 104 ? -23.218 -5.833 6.481 1.00 80.50 104 CYS A N 1
ATOM 800 C CA . CYS A 1 104 ? -24.142 -4.702 6.567 1.00 80.50 104 CYS A CA 1
ATOM 801 C C . CYS A 1 104 ? -23.688 -3.455 5.801 1.00 80.50 104 CYS A C 1
ATOM 803 O O . CYS A 1 104 ? -24.445 -2.507 5.672 1.00 80.50 104 CYS A O 1
ATOM 805 N N . LYS A 1 105 ? -22.456 -3.437 5.277 1.00 66.62 105 LYS A N 1
ATOM 806 C CA . LYS A 1 105 ? -21.931 -2.298 4.508 1.00 66.62 105 LYS A CA 1
ATOM 807 C C . LYS A 1 105 ? -22.326 -2.308 3.029 1.00 66.62 105 LYS A C 1
ATOM 809 O O . LYS A 1 105 ? -21.907 -1.412 2.309 1.00 66.62 105 LYS A O 1
ATOM 814 N N . ARG A 1 106 ? -23.055 -3.331 2.565 1.00 51.28 106 ARG A N 1
ATOM 815 C CA . ARG A 1 106 ? -23.508 -3.455 1.165 1.00 51.28 106 ARG A CA 1
ATOM 816 C C . ARG A 1 106 ? -24.977 -3.077 0.967 1.00 51.28 106 ARG A C 1
ATOM 818 O O . ARG A 1 106 ? -25.458 -3.152 -0.154 1.00 51.28 106 ARG A O 1
ATOM 825 N N . THR A 1 107 ? -25.659 -2.657 2.025 1.00 44.91 107 THR A N 1
ATOM 826 C CA . THR A 1 107 ? -27.055 -2.230 1.982 1.00 44.91 107 THR A CA 1
ATOM 827 C C . THR A 1 107 ? -27.069 -0.724 2.198 1.00 44.91 107 THR A C 1
ATOM 829 O O . THR A 1 107 ? -26.869 -0.253 3.316 1.00 44.91 107 THR A O 1
ATOM 832 N N . ASN A 1 108 ? -27.209 0.040 1.116 1.00 40.34 108 ASN A N 1
ATOM 833 C CA . ASN A 1 108 ? -27.528 1.460 1.231 1.00 40.34 108 ASN A CA 1
ATOM 834 C C . ASN A 1 108 ? -28.873 1.574 1.979 1.00 40.34 108 ASN A C 1
ATOM 836 O O . ASN A 1 108 ? -29.800 0.844 1.621 1.00 40.34 108 ASN A O 1
ATOM 840 N N . PRO A 1 109 ? -29.001 2.412 3.022 1.00 47.16 109 PRO A N 1
ATOM 841 C CA . PRO A 1 109 ? -30.298 2.661 3.646 1.00 47.16 109 PRO A CA 1
ATOM 842 C C . PRO A 1 109 ? -31.227 3.417 2.672 1.00 47.16 109 PRO A C 1
ATOM 844 O O . PRO A 1 109 ? -30.729 4.260 1.919 1.00 47.16 109 PRO A O 1
ATOM 847 N N . PRO A 1 110 ? -32.547 3.148 2.666 1.00 43.59 110 PRO A N 1
ATOM 848 C CA . PRO A 1 110 ? -33.501 3.911 1.871 1.00 43.59 110 PRO A CA 1
ATOM 849 C C . PRO A 1 110 ? -33.958 5.199 2.588 1.00 43.59 110 PRO A C 1
ATOM 851 O O . PRO A 1 110 ? -34.207 5.189 3.789 1.00 43.59 110 PRO A O 1
ATOM 854 N N . THR A 1 111 ? -34.085 6.257 1.777 1.00 40.34 111 THR A N 1
ATOM 855 C CA . THR A 1 111 ? -35.119 7.320 1.756 1.00 40.34 111 THR A CA 1
ATOM 856 C C . THR A 1 111 ? -35.278 8.314 2.919 1.00 40.34 111 THR A C 1
ATOM 858 O O . THR A 1 111 ? -35.616 7.936 4.033 1.00 40.34 111 THR A O 1
ATOM 861 N N . SER A 1 112 ? -35.260 9.613 2.580 1.00 34.12 112 SER A N 1
ATOM 862 C CA . SER A 1 112 ? -36.339 10.560 2.939 1.00 34.12 112 SER A CA 1
ATOM 863 C C . SER A 1 112 ? -36.323 11.806 2.028 1.00 34.12 112 SER A C 1
ATOM 865 O O . SER A 1 112 ? -35.261 12.364 1.767 1.00 34.12 112 SER A O 1
ATOM 867 N N . SER A 1 113 ? -37.514 12.163 1.533 1.00 38.19 113 SER A N 1
ATOM 868 C CA . SER A 1 113 ? -37.922 13.165 0.528 1.00 38.19 113 SER A CA 1
ATOM 869 C C . SER A 1 113 ? -37.319 14.585 0.595 1.00 38.19 113 SER A C 1
ATOM 871 O O . SER A 1 113 ? -36.868 15.008 1.659 1.00 38.19 113 SER A O 1
ATOM 873 N N . PRO A 1 114 ? -37.378 15.359 -0.515 1.00 40.16 114 PRO A N 1
ATOM 874 C CA . PRO A 1 114 ? -36.967 16.760 -0.553 1.00 40.16 114 PRO A CA 1
ATOM 875 C C . PRO A 1 114 ? -38.096 17.684 -0.072 1.00 40.16 114 PRO A C 1
ATOM 877 O O . PRO A 1 114 ? -39.236 17.565 -0.520 1.00 40.16 114 PRO A O 1
ATOM 880 N N . THR A 1 115 ? -37.769 18.639 0.799 1.00 35.22 115 THR A N 1
ATOM 881 C CA . THR A 1 115 ? -38.645 19.778 1.095 1.00 35.22 115 THR A CA 1
ATOM 882 C C . THR A 1 115 ? -38.285 20.924 0.158 1.00 35.22 115 THR A C 1
ATOM 884 O O . THR A 1 115 ? -37.137 21.357 0.078 1.00 35.22 115 THR A O 1
ATOM 887 N N . SER A 1 116 ? -39.298 21.368 -0.569 1.00 41.53 116 SER A N 1
ATOM 888 C CA . SER A 1 116 ? -39.347 22.506 -1.475 1.00 41.53 116 SER A CA 1
ATOM 889 C C . SER A 1 116 ? -39.071 23.846 -0.788 1.00 41.53 116 SER A C 1
ATOM 891 O O . SER A 1 116 ? -39.768 24.201 0.161 1.00 41.53 116 SER A O 1
ATOM 893 N N . SER A 1 117 ? -38.172 24.645 -1.363 1.00 40.12 117 SER A N 1
ATOM 894 C CA . SER A 1 117 ? -38.344 26.100 -1.446 1.00 40.12 117 SER A CA 1
ATOM 895 C C . SER A 1 117 ? -37.557 26.671 -2.631 1.00 40.12 117 SER A C 1
ATOM 897 O O . SER A 1 117 ? -36.330 26.678 -2.686 1.00 40.12 117 SER A O 1
ATOM 899 N N . THR A 1 118 ? -38.319 27.105 -3.627 1.00 36.38 118 THR A N 1
ATOM 900 C CA . THR A 1 118 ? -37.932 27.872 -4.810 1.00 36.38 118 THR A CA 1
ATOM 901 C C . THR A 1 118 ? -37.683 29.334 -4.434 1.00 36.38 118 THR A C 1
ATOM 903 O O . THR A 1 118 ? -38.506 29.917 -3.735 1.00 36.38 118 THR A O 1
ATOM 906 N N . SER A 1 119 ? -36.626 29.958 -4.968 1.00 33.16 119 SER A N 1
ATOM 907 C CA . SER A 1 119 ? -36.666 31.380 -5.352 1.00 33.16 119 SER A CA 1
ATOM 908 C C . SER A 1 119 ? -35.574 31.728 -6.381 1.00 33.16 119 SER A C 1
ATOM 910 O O . SER A 1 119 ? -34.381 31.717 -6.089 1.00 33.16 119 SER A O 1
ATOM 912 N N . SER A 1 120 ? -36.057 31.928 -7.609 1.00 37.28 120 SER A N 1
ATOM 913 C CA . SER A 1 120 ? -35.573 32.664 -8.795 1.00 37.28 120 SER A CA 1
ATOM 914 C C . SER A 1 120 ? -34.198 33.364 -8.808 1.00 37.28 120 SER A C 1
ATOM 916 O O . SER A 1 120 ? -34.004 34.363 -8.122 1.00 37.28 120 SER A O 1
ATOM 918 N N . SER A 1 121 ? -33.305 32.966 -9.730 1.00 44.97 121 SER A N 1
ATOM 919 C CA . SER A 1 121 ? -33.110 33.605 -11.061 1.00 44.97 121 SER A CA 1
ATOM 920 C C . SER A 1 121 ? -31.770 33.204 -11.726 1.00 44.97 121 SER A C 1
ATOM 922 O O . SER A 1 121 ? -30.862 32.750 -11.031 1.00 44.97 121 SER A O 1
ATOM 924 N N . PRO A 1 122 ? -31.642 33.296 -13.070 1.00 52.53 122 PRO A N 1
ATOM 925 C CA . PRO A 1 122 ? -30.770 32.423 -13.861 1.00 52.53 122 PRO A CA 1
ATOM 926 C C . PRO A 1 122 ? -29.542 33.141 -14.436 1.00 52.53 122 PRO A C 1
ATOM 928 O O . PRO A 1 122 ? -29.654 34.275 -14.891 1.00 52.53 122 PRO A O 1
ATOM 931 N N . THR A 1 123 ? -28.389 32.470 -14.549 1.00 33.41 123 THR A N 1
ATOM 932 C CA . THR A 1 123 ? -27.359 32.856 -15.537 1.00 33.41 123 THR A CA 1
ATOM 933 C C . THR A 1 123 ? -26.498 31.651 -15.952 1.00 33.41 123 THR A C 1
ATOM 935 O O . THR A 1 123 ? -25.696 31.139 -15.181 1.00 33.41 123 THR A O 1
ATOM 938 N N . SER A 1 124 ? -26.751 31.202 -17.188 1.00 37.28 124 SER A N 1
ATOM 939 C CA . SER A 1 124 ? -25.880 30.513 -18.162 1.00 37.28 124 SER A CA 1
ATOM 940 C C . SER A 1 124 ? -24.950 29.349 -17.749 1.00 37.28 124 SER A C 1
ATOM 942 O O . SER A 1 124 ? -23.859 29.572 -17.236 1.00 37.28 124 SER A O 1
ATOM 944 N N . SER A 1 125 ? -25.324 28.156 -18.248 1.00 40.75 125 SER A N 1
ATOM 945 C CA . SER A 1 125 ? -24.474 27.095 -18.849 1.00 40.75 125 SER A CA 1
ATOM 946 C C . SER A 1 125 ? -23.487 26.299 -17.958 1.00 40.75 125 SER A C 1
ATOM 948 O O . SER A 1 125 ? -22.960 26.847 -16.998 1.00 40.75 125 SER A O 1
ATOM 950 N N . PRO A 1 126 ? -23.155 25.016 -18.270 1.00 44.56 126 PRO A N 1
ATOM 951 C CA . PRO A 1 126 ? -23.445 24.262 -19.494 1.00 44.56 126 PRO A CA 1
ATOM 952 C C . PRO A 1 126 ? -24.244 22.952 -19.319 1.00 44.56 126 PRO A C 1
ATOM 954 O O . PRO A 1 126 ? -24.273 22.301 -18.275 1.00 44.56 126 PRO A O 1
ATOM 957 N N . THR A 1 127 ? -24.833 22.558 -20.445 1.00 42.50 127 THR A N 1
ATOM 958 C CA . THR A 1 127 ? -25.401 21.256 -20.798 1.00 42.50 127 THR A CA 1
ATOM 959 C C . THR A 1 127 ? -24.323 20.169 -20.858 1.00 42.50 127 THR A C 1
ATOM 961 O O . THR A 1 127 ? -23.330 20.341 -21.562 1.00 42.50 127 THR A O 1
ATOM 964 N N . SER A 1 128 ? -24.549 19.038 -20.173 1.00 38.81 128 SER A N 1
ATOM 965 C CA . SER A 1 128 ? -24.459 17.648 -20.691 1.00 38.81 128 SER A CA 1
ATOM 966 C C . SER A 1 128 ? -24.117 16.636 -19.584 1.00 38.81 128 SER A C 1
ATOM 968 O O . SER A 1 128 ? -22.965 16.480 -19.200 1.00 38.81 128 SER A O 1
ATOM 970 N N . SER A 1 129 ? -25.159 15.924 -19.150 1.00 41.91 129 SER A N 1
ATOM 971 C CA . SER A 1 129 ? -25.229 14.528 -18.679 1.00 41.91 129 SER A CA 1
ATOM 972 C C . SER A 1 129 ? -24.352 13.992 -17.519 1.00 41.91 129 SER A C 1
ATOM 974 O O . SER A 1 129 ? -23.138 14.180 -17.467 1.00 41.91 129 SER A O 1
ATOM 976 N N . PRO A 1 130 ? -24.948 13.201 -16.597 1.00 48.34 130 PRO A N 1
ATOM 977 C CA . PRO A 1 130 ? -24.264 12.645 -15.438 1.00 48.34 130 PRO A CA 1
ATOM 978 C C . PRO A 1 130 ? -23.559 11.334 -15.799 1.00 48.34 130 PRO A C 1
ATOM 980 O O . PRO A 1 130 ? -24.203 10.320 -16.050 1.00 48.34 130 PRO A O 1
ATOM 983 N N . THR A 1 131 ? -22.228 11.316 -15.752 1.00 42.47 131 THR A N 1
ATOM 984 C CA . THR A 1 131 ? -21.468 10.058 -15.774 1.00 42.47 131 THR A CA 1
ATOM 985 C C . THR A 1 131 ? -20.380 10.113 -14.705 1.00 42.47 131 THR A C 1
ATOM 987 O O . THR A 1 131 ? -19.421 10.863 -14.821 1.00 42.47 131 THR A O 1
ATOM 990 N N . VAL A 1 132 ? -20.601 9.372 -13.614 1.00 39.72 132 VAL A N 1
ATOM 991 C CA . VAL A 1 132 ? -19.621 8.867 -12.630 1.00 39.72 132 VAL A CA 1
ATOM 992 C C . VAL A 1 132 ? -18.365 9.741 -12.431 1.00 39.72 132 VAL A C 1
ATOM 994 O O . VAL A 1 132 ? -17.362 9.555 -13.114 1.00 39.72 132 VAL A O 1
ATOM 997 N N . ARG A 1 133 ? -18.355 10.645 -11.436 1.00 38.78 133 ARG A N 1
ATOM 998 C CA . ARG A 1 133 ? -17.120 11.359 -11.048 1.00 38.78 133 ARG A CA 1
ATOM 999 C C . ARG A 1 133 ? -16.125 10.407 -10.373 1.00 38.78 133 ARG A C 1
ATOM 1001 O O . ARG A 1 133 ? -16.094 10.250 -9.153 1.00 38.78 133 ARG A O 1
ATOM 1008 N N . LEU A 1 134 ? -15.305 9.783 -11.213 1.00 43.78 134 LEU A N 1
ATOM 1009 C CA . LEU A 1 134 ? -13.980 9.256 -10.921 1.00 43.78 134 LEU A CA 1
ATOM 1010 C C . LEU A 1 134 ? -13.159 10.406 -10.310 1.00 43.78 134 LEU A C 1
ATOM 1012 O O . LEU A 1 134 ? -12.765 11.328 -11.013 1.00 43.78 134 LEU A O 1
ATOM 1016 N N . GLY A 1 135 ? -13.011 10.433 -8.983 1.00 53.75 135 GLY A N 1
ATOM 1017 C CA . GLY A 1 135 ? -12.427 11.584 -8.289 1.00 53.75 135 GLY A CA 1
ATOM 1018 C C . GLY A 1 135 ? -11.010 11.886 -8.777 1.00 53.75 135 GLY A C 1
ATOM 1019 O O . GLY A 1 135 ? -10.147 11.014 -8.650 1.00 53.75 135 GLY A O 1
ATOM 1020 N N . ASP A 1 136 ? -10.798 13.117 -9.250 1.00 68.50 136 ASP A N 1
ATOM 1021 C CA . ASP A 1 136 ? -9.647 13.596 -10.020 1.00 68.50 136 ASP A CA 1
ATOM 1022 C C . ASP A 1 136 ? -8.319 12.914 -9.655 1.00 68.50 136 ASP A C 1
ATOM 1024 O O . ASP A 1 136 ? -7.888 12.844 -8.492 1.00 68.50 136 ASP A O 1
ATOM 1028 N N . CYS A 1 137 ? -7.688 12.365 -10.688 1.00 79.94 137 CYS A N 1
ATOM 1029 C CA . CYS A 1 137 ? -6.387 11.708 -10.634 1.00 79.94 137 CYS A CA 1
ATOM 1030 C C . CYS A 1 137 ? -5.223 12.685 -10.809 1.00 79.94 137 CYS A C 1
ATOM 1032 O O . CYS A 1 137 ? -4.067 12.277 -10.862 1.00 79.94 137 CYS A O 1
ATOM 1034 N N . THR A 1 138 ? -5.522 13.976 -10.851 1.00 85.38 138 THR A N 1
ATOM 1035 C CA . THR A 1 138 ? -4.543 15.040 -11.020 1.00 85.38 138 THR A CA 1
ATOM 1036 C C . THR A 1 138 ? -3.785 15.270 -9.716 1.00 85.38 138 THR A C 1
ATOM 1038 O O . THR A 1 138 ? -4.379 15.505 -8.661 1.00 85.38 138 THR A O 1
ATOM 1041 N N . ASN A 1 139 ? -2.458 15.156 -9.774 1.00 83.94 139 ASN A N 1
ATOM 1042 C CA . ASN A 1 139 ? -1.589 15.530 -8.663 1.00 83.94 139 ASN A CA 1
ATOM 1043 C C . ASN A 1 139 ? -1.639 17.048 -8.441 1.00 83.94 139 ASN A C 1
ATOM 1045 O O . ASN A 1 139 ? -1.774 17.817 -9.381 1.00 83.94 139 ASN A O 1
ATOM 1049 N N . SER A 1 140 ? -1.517 17.481 -7.190 1.00 84.19 140 SER A N 1
ATOM 1050 C CA . SER A 1 140 ? -1.455 18.900 -6.843 1.00 84.19 140 SER A CA 1
ATOM 1051 C C . SER A 1 140 ? -0.066 19.450 -7.166 1.00 84.19 140 SER A C 1
ATOM 1053 O O . SER A 1 140 ? 0.896 19.115 -6.472 1.00 84.19 140 SER A O 1
ATOM 1055 N N . ASP A 1 141 ? 0.040 20.345 -8.148 1.00 80.12 141 ASP A N 1
ATOM 1056 C CA . ASP A 1 141 ? 1.318 20.950 -8.568 1.00 80.12 141 ASP A CA 1
ATOM 1057 C C . ASP A 1 141 ? 1.976 21.802 -7.476 1.00 80.12 141 ASP A C 1
ATOM 1059 O O . ASP A 1 141 ? 3.199 21.934 -7.413 1.00 80.12 141 ASP A O 1
ATOM 1063 N N . SER A 1 142 ? 1.173 22.328 -6.552 1.00 80.69 142 SER A N 1
ATOM 1064 C CA . SER A 1 142 ? 1.613 23.080 -5.372 1.00 80.69 142 SER A CA 1
ATOM 1065 C C . SER A 1 142 ? 2.103 22.201 -4.215 1.00 80.69 142 SER A C 1
ATOM 1067 O O . SER A 1 142 ? 2.634 22.713 -3.230 1.00 80.69 142 SER A O 1
ATOM 1069 N N . PHE A 1 143 ? 1.947 20.874 -4.288 1.00 85.88 143 PHE A N 1
ATOM 1070 C CA . PHE A 1 143 ? 2.313 20.007 -3.173 1.00 85.88 143 PHE A CA 1
ATOM 1071 C C . PHE A 1 143 ? 3.830 19.936 -2.988 1.00 85.88 143 PHE A C 1
ATOM 1073 O O . PHE A 1 143 ? 4.566 19.530 -3.893 1.00 85.88 143 PHE A O 1
ATOM 1080 N N . ARG A 1 144 ? 4.280 20.260 -1.773 1.00 87.25 144 ARG A N 1
ATOM 1081 C CA . ARG A 1 144 ? 5.660 20.107 -1.304 1.00 87.25 144 ARG A CA 1
ATOM 1082 C C . ARG A 1 144 ? 5.660 19.365 0.025 1.00 87.25 144 ARG A C 1
ATOM 1084 O O . ARG A 1 144 ? 4.981 19.749 0.976 1.00 87.25 144 ARG A O 1
ATOM 1091 N N . PHE A 1 145 ? 6.386 18.253 0.114 1.00 86.44 145 PHE A N 1
ATOM 1092 C CA . PHE A 1 145 ? 6.448 17.502 1.366 1.00 86.44 145 PHE A CA 1
ATOM 1093 C C . PHE A 1 145 ? 7.414 18.180 2.344 1.00 86.44 145 PHE A C 1
ATOM 1095 O O . PHE A 1 145 ? 8.612 18.215 2.080 1.00 86.44 145 PHE A O 1
ATOM 1102 N N . LYS A 1 146 ? 6.901 18.633 3.499 1.00 84.88 146 LYS A N 1
ATOM 1103 C CA . LYS A 1 146 ? 7.660 19.417 4.498 1.00 84.88 146 LYS A CA 1
ATOM 1104 C C . LYS A 1 146 ? 8.241 20.711 3.912 1.00 84.88 146 LYS A C 1
ATOM 1106 O O . LYS A 1 146 ? 9.410 21.003 4.144 1.00 84.88 146 LYS A O 1
ATOM 1111 N N . ASP A 1 147 ? 7.456 21.389 3.077 1.00 79.75 147 ASP A N 1
ATOM 1112 C CA . ASP A 1 147 ? 7.796 22.705 2.516 1.00 79.75 147 ASP A CA 1
ATOM 1113 C C . ASP A 1 147 ? 9.108 22.737 1.711 1.00 79.75 147 ASP A C 1
ATOM 1115 O O . AS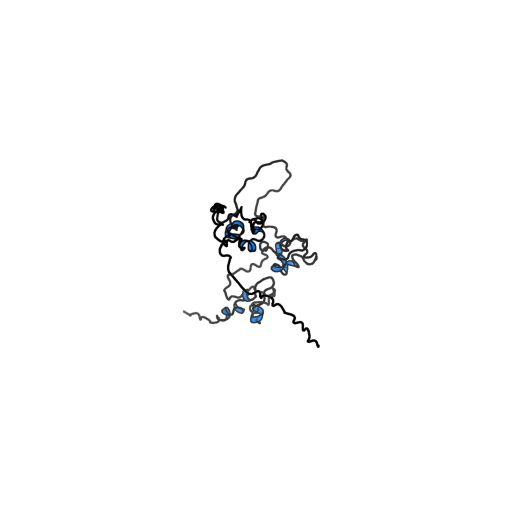P A 1 147 ? 9.672 23.792 1.449 1.00 79.75 147 ASP A O 1
ATOM 1119 N N . ASN A 1 148 ? 9.590 21.569 1.270 1.00 79.19 148 ASN A N 1
ATOM 1120 C CA . ASN A 1 148 ? 10.790 21.453 0.452 1.00 79.19 148 ASN A CA 1
ATOM 1121 C C . ASN A 1 148 ? 10.416 21.396 -1.047 1.00 79.19 148 ASN A C 1
ATOM 1123 O O . ASN A 1 148 ? 9.669 20.486 -1.439 1.00 79.19 148 ASN A O 1
ATOM 1127 N N . PRO A 1 149 ? 10.949 22.307 -1.891 1.00 81.69 149 PRO A N 1
ATOM 1128 C CA . PRO A 1 149 ? 10.615 22.415 -3.313 1.00 81.69 149 PRO A CA 1
ATOM 1129 C C . PRO A 1 149 ? 10.949 21.154 -4.120 1.00 81.69 149 PRO A C 1
ATOM 1131 O O . PRO A 1 149 ? 10.241 20.832 -5.071 1.00 81.69 149 PRO A O 1
ATOM 1134 N N . GLU A 1 150 ? 11.964 20.392 -3.713 1.00 79.25 150 GLU A N 1
ATOM 1135 C CA . GLU A 1 150 ? 12.394 19.180 -4.411 1.00 79.25 150 GLU A CA 1
ATOM 1136 C C . GLU A 1 150 ? 11.532 17.958 -4.093 1.00 79.25 150 GLU A C 1
ATOM 1138 O O . GLU A 1 150 ? 11.711 16.907 -4.710 1.00 79.25 150 GLU A O 1
ATOM 1143 N N . LEU A 1 151 ? 10.623 18.034 -3.114 1.00 85.62 151 LEU A N 1
ATOM 1144 C CA . LEU A 1 151 ? 9.845 16.889 -2.636 1.00 85.62 151 LEU A CA 1
ATOM 1145 C C . LEU A 1 151 ? 8.397 16.923 -3.143 1.00 85.62 151 LEU A C 1
ATOM 1147 O O . LEU A 1 151 ? 7.451 17.044 -2.359 1.00 85.62 151 LEU A O 1
ATOM 1151 N N . THR A 1 152 ? 8.234 16.761 -4.456 1.00 89.44 152 THR A N 1
ATOM 1152 C CA . THR A 1 152 ? 6.947 16.772 -5.169 1.00 89.44 152 THR A CA 1
ATOM 1153 C C . THR A 1 152 ? 6.321 15.373 -5.281 1.00 89.44 152 THR A C 1
ATOM 1155 O O . THR A 1 152 ? 6.878 14.363 -4.822 1.00 89.44 152 THR A O 1
ATOM 1158 N N . CYS A 1 153 ? 5.132 15.281 -5.885 1.00 83.12 153 CYS A N 1
ATOM 1159 C CA . CYS A 1 153 ? 4.497 13.997 -6.185 1.00 83.12 153 CYS A CA 1
ATOM 1160 C C . CYS A 1 153 ? 5.402 13.102 -7.058 1.00 83.12 153 CYS A C 1
ATOM 1162 O O . CYS A 1 153 ? 5.602 11.927 -6.735 1.00 83.12 153 CYS A O 1
ATOM 1164 N N . ASP A 1 154 ? 6.059 13.669 -8.067 1.00 84.44 154 ASP A N 1
ATOM 1165 C CA . ASP A 1 154 ? 6.839 12.900 -9.045 1.00 84.44 154 ASP A CA 1
ATOM 1166 C C . ASP A 1 154 ? 8.268 12.609 -8.573 1.00 84.44 154 ASP A C 1
ATOM 1168 O O . ASP A 1 154 ? 8.796 11.516 -8.774 1.00 84.44 154 ASP A O 1
ATOM 1172 N N . SER A 1 155 ? 8.901 13.530 -7.845 1.00 83.44 155 SER A N 1
ATOM 1173 C CA . SER A 1 155 ? 10.280 13.344 -7.373 1.00 83.44 155 SER A CA 1
ATOM 1174 C C . SER A 1 155 ? 10.360 12.574 -6.050 1.00 83.44 155 SER A C 1
ATOM 1176 O O . SER A 1 155 ? 11.294 11.795 -5.811 1.00 83.44 155 SER A O 1
ATOM 1178 N N . TYR A 1 156 ? 9.383 12.771 -5.160 1.00 85.00 156 TYR A N 1
ATOM 1179 C CA . TYR A 1 156 ? 9.343 12.141 -3.852 1.00 85.00 156 TYR A CA 1
ATOM 1180 C C . TYR A 1 156 ? 8.317 11.016 -3.831 1.00 85.00 156 TYR A C 1
ATOM 1182 O O . TYR A 1 156 ? 8.679 9.877 -3.539 1.00 85.00 156 TYR A O 1
ATOM 1190 N N . VAL A 1 157 ? 7.048 11.249 -4.128 1.00 87.00 157 VAL A N 1
ATOM 1191 C CA . VAL A 1 157 ? 6.044 10.196 -3.908 1.00 87.00 157 VAL A CA 1
ATOM 1192 C C . VAL A 1 157 ? 6.265 9.000 -4.841 1.00 87.00 157 VAL A C 1
ATOM 1194 O O . VAL A 1 157 ? 6.293 7.869 -4.342 1.00 87.00 157 VAL A O 1
ATOM 1197 N N . ALA A 1 158 ? 6.594 9.235 -6.114 1.00 83.19 158 ALA A N 1
ATOM 1198 C CA . ALA A 1 158 ? 6.818 8.185 -7.113 1.00 83.19 158 ALA A CA 1
ATOM 1199 C C . ALA A 1 158 ? 7.999 7.245 -6.800 1.00 83.19 158 ALA A C 1
ATOM 1201 O O . ALA A 1 158 ? 7.954 6.063 -7.129 1.00 83.19 158 ALA A O 1
ATOM 1202 N N . LYS A 1 159 ? 9.033 7.695 -6.069 1.00 77.62 159 LYS A N 1
ATOM 1203 C CA . LYS A 1 159 ? 10.169 6.820 -5.694 1.00 77.62 159 LYS A CA 1
ATOM 1204 C C . LYS A 1 159 ? 9.771 5.700 -4.720 1.00 77.62 159 LYS A C 1
ATOM 1206 O O . LYS A 1 159 ? 10.419 4.655 -4.685 1.00 77.62 159 LYS A O 1
ATOM 1211 N N . LYS A 1 160 ? 8.777 5.929 -3.846 1.00 79.44 160 LYS A N 1
ATOM 1212 C CA . LYS A 1 160 ? 8.290 4.937 -2.855 1.00 79.44 160 LYS A CA 1
ATOM 1213 C C . LYS A 1 160 ? 6.790 5.136 -2.568 1.00 79.44 160 LYS A C 1
ATOM 1215 O O . LYS A 1 160 ? 6.446 5.453 -1.420 1.00 79.44 160 LYS A O 1
ATOM 1220 N N . PRO A 1 161 ? 5.897 4.920 -3.547 1.00 79.69 161 PRO A N 1
ATOM 1221 C CA . PRO A 1 161 ? 4.496 5.342 -3.478 1.00 79.69 161 PRO A CA 1
ATOM 1222 C C . PRO A 1 161 ? 3.772 4.686 -2.303 1.00 79.69 161 PRO A C 1
ATOM 1224 O O . PRO A 1 161 ? 3.212 5.360 -1.444 1.00 79.69 161 PRO A O 1
ATOM 1227 N N . ILE A 1 162 ? 3.927 3.377 -2.117 1.00 79.50 162 ILE A N 1
ATOM 1228 C CA . ILE A 1 162 ? 3.221 2.624 -1.068 1.00 79.50 162 ILE A CA 1
ATOM 1229 C C . ILE A 1 162 ? 3.504 3.166 0.346 1.00 79.50 162 ILE A C 1
ATOM 1231 O O . ILE A 1 162 ? 2.593 3.279 1.175 1.00 79.50 162 ILE A O 1
ATOM 1235 N N . LYS A 1 163 ? 4.760 3.537 0.630 1.00 82.94 163 LYS A N 1
ATOM 1236 C CA . LYS A 1 163 ? 5.162 4.093 1.933 1.00 82.94 163 LYS A CA 1
ATOM 1237 C C . LYS A 1 163 ? 4.854 5.587 2.031 1.00 82.94 163 LYS A C 1
ATOM 1239 O O . LYS A 1 163 ? 4.370 6.038 3.068 1.00 82.94 163 LYS A O 1
ATOM 1244 N N . ARG A 1 164 ? 5.133 6.357 0.976 1.00 88.25 164 ARG A N 1
ATOM 1245 C CA . ARG A 1 164 ? 5.041 7.825 0.983 1.00 88.25 164 ARG A CA 1
ATOM 1246 C C . ARG A 1 164 ? 3.592 8.304 0.927 1.00 88.25 164 ARG A C 1
ATOM 1248 O O . ARG A 1 164 ? 3.231 9.139 1.745 1.00 88.25 164 ARG A O 1
ATOM 1255 N N . CYS A 1 165 ? 2.724 7.668 0.143 1.00 89.31 165 CYS A N 1
ATOM 1256 C CA . CYS A 1 165 ? 1.285 7.961 0.073 1.00 89.31 165 CYS A CA 1
ATOM 1257 C C . CYS A 1 165 ? 0.549 7.821 1.418 1.00 89.31 165 CYS A C 1
ATOM 1259 O O . CYS A 1 165 ? -0.494 8.440 1.647 1.00 89.31 165 CYS A O 1
ATOM 1261 N N . ARG A 1 166 ? 1.078 6.997 2.334 1.00 87.56 166 ARG A N 1
ATOM 1262 C CA . ARG A 1 166 ? 0.508 6.781 3.673 1.00 87.56 166 ARG A CA 1
ATOM 1263 C C . ARG A 1 166 ? 0.989 7.796 4.711 1.00 87.56 166 ARG A C 1
ATOM 1265 O O . ARG A 1 166 ? 0.404 7.832 5.796 1.00 87.56 166 ARG A O 1
ATOM 1272 N N . LYS A 1 167 ? 2.019 8.596 4.409 1.00 88.88 167 LYS A N 1
ATOM 1273 C CA . LYS A 1 167 ? 2.532 9.612 5.333 1.00 88.88 167 LYS A CA 1
ATOM 1274 C C . LYS A 1 167 ? 1.509 10.726 5.532 1.00 88.88 167 LYS A C 1
ATOM 1276 O O . LYS A 1 167 ? 0.774 11.083 4.612 1.00 88.88 167 LYS A O 1
ATOM 1281 N N . LYS A 1 168 ? 1.471 11.254 6.754 1.00 87.88 168 LYS A N 1
ATOM 1282 C CA . LYS A 1 168 ? 0.749 12.484 7.081 1.00 87.88 168 LYS A CA 1
ATOM 1283 C C . LYS A 1 168 ? 1.581 13.685 6.646 1.00 87.88 168 LYS A C 1
ATOM 1285 O O . LYS A 1 168 ? 2.809 13.619 6.714 1.00 87.88 168 LYS A O 1
ATOM 1290 N N . VAL A 1 169 ? 0.908 14.738 6.213 1.00 85.62 169 VAL A N 1
ATOM 1291 C CA . VAL A 1 169 ? 1.530 16.018 5.873 1.00 85.62 169 VAL A CA 1
ATOM 1292 C C . VAL A 1 169 ? 1.393 16.928 7.099 1.00 85.62 169 VAL A C 1
ATOM 1294 O O . VAL A 1 169 ? 0.312 17.019 7.687 1.00 85.62 169 VAL A O 1
ATOM 1297 N N . GLN A 1 170 ? 2.503 17.510 7.556 1.00 83.19 170 GLN A N 1
ATOM 1298 C CA . GLN A 1 170 ? 2.502 18.448 8.687 1.00 83.19 170 GLN A CA 1
ATOM 1299 C C . GLN A 1 170 ? 1.730 19.717 8.281 1.00 83.19 170 GLN A C 1
ATOM 1301 O O . GLN A 1 170 ? 1.730 20.061 7.108 1.00 83.19 170 GLN A O 1
ATOM 1306 N N . GLY A 1 171 ? 0.981 20.331 9.202 1.00 78.75 171 GLY A N 1
ATOM 1307 C CA . GLY A 1 171 ? 0.191 21.542 8.912 1.00 78.75 171 GLY A CA 1
ATOM 1308 C C . GLY A 1 171 ? -1.067 21.356 8.045 1.00 78.75 171 GLY A C 1
ATOM 1309 O O . GLY A 1 171 ? -1.710 22.332 7.699 1.00 78.75 171 GLY A O 1
ATOM 1310 N N . SER A 1 172 ? -1.449 20.121 7.693 1.00 73.81 172 SER A N 1
ATOM 1311 C CA . SER A 1 172 ? -2.535 19.855 6.725 1.00 73.81 172 SER A CA 1
ATOM 1312 C C . SER A 1 172 ? -3.817 19.254 7.326 1.00 73.81 172 SER A C 1
ATOM 1314 O O . SER A 1 172 ? -4.477 18.433 6.686 1.00 73.81 172 SER A O 1
ATOM 1316 N N . ASP A 1 173 ? -4.135 19.550 8.588 1.00 80.25 173 ASP A N 1
ATOM 1317 C CA . ASP A 1 173 ? -5.295 18.973 9.301 1.00 80.25 173 ASP A CA 1
ATOM 1318 C C . ASP A 1 173 ? -5.323 17.433 9.296 1.00 80.25 173 ASP A C 1
ATOM 1320 O O . ASP A 1 173 ? -6.358 16.768 9.217 1.00 80.25 173 ASP A O 1
ATOM 1324 N N . GLY A 1 174 ? -4.138 16.819 9.332 1.00 81.88 174 GLY A N 1
ATOM 1325 C CA . GLY A 1 174 ? -3.992 15.365 9.316 1.00 81.88 174 GLY A CA 1
ATOM 1326 C C . GLY A 1 174 ? -4.244 14.708 7.954 1.00 81.88 174 GLY A C 1
ATOM 1327 O O . GLY A 1 174 ? -4.311 13.469 7.891 1.00 81.88 174 GLY A O 1
ATOM 1328 N N . LYS A 1 175 ? -4.327 15.491 6.868 1.00 85.50 175 LYS A N 1
ATOM 1329 C CA . LYS A 1 175 ? -4.329 14.970 5.498 1.00 85.50 175 LYS A CA 1
ATOM 1330 C C . LYS A 1 175 ? -3.054 14.164 5.232 1.00 85.50 175 LYS A C 1
ATOM 1332 O O . LYS A 1 175 ? -2.000 14.305 5.862 1.00 85.50 175 LYS A O 1
ATOM 1337 N N . ARG A 1 176 ? -3.185 13.210 4.314 1.00 89.94 176 ARG A N 1
ATOM 1338 C CA . ARG A 1 176 ? -2.089 12.329 3.895 1.00 89.94 176 ARG A CA 1
ATOM 1339 C C . ARG A 1 176 ? -1.596 12.733 2.524 1.00 89.94 176 ARG A C 1
ATOM 1341 O O . ARG A 1 176 ? -2.363 13.270 1.737 1.00 89.94 176 ARG A O 1
ATOM 1348 N N . VAL A 1 177 ? -0.365 12.346 2.213 1.00 88.06 177 VAL A N 1
ATOM 1349 C CA . VAL A 1 177 ? 0.258 12.561 0.899 1.00 88.06 177 VAL A CA 1
ATOM 1350 C C . VAL A 1 177 ? -0.645 12.091 -0.249 1.00 88.06 177 VAL A C 1
ATOM 1352 O O . VAL A 1 177 ? -0.797 12.804 -1.228 1.00 88.06 177 VAL A O 1
ATOM 1355 N N . ARG A 1 178 ? -1.343 10.954 -0.106 1.00 87.75 178 ARG A N 1
ATOM 1356 C CA . ARG A 1 178 ? -2.297 10.458 -1.123 1.00 87.75 178 ARG A CA 1
ATOM 1357 C C . ARG A 1 178 ? -3.450 11.405 -1.478 1.00 87.75 178 ARG A C 1
ATOM 1359 O O . ARG A 1 178 ? -4.109 11.173 -2.479 1.00 87.75 178 ARG A O 1
ATOM 1366 N N . ASN A 1 179 ? -3.755 12.374 -0.616 1.00 88.44 179 ASN A N 1
ATOM 1367 C CA . ASN A 1 179 ? -4.815 13.345 -0.866 1.00 88.44 179 ASN A CA 1
ATOM 1368 C C . ASN A 1 179 ? -4.324 14.464 -1.796 1.00 88.44 179 ASN A C 1
ATOM 1370 O O . ASN A 1 179 ? -5.140 15.073 -2.466 1.00 88.44 179 ASN A O 1
ATOM 1374 N N . PHE A 1 180 ? -3.012 14.712 -1.817 1.00 89.56 180 PHE A N 1
ATOM 1375 C CA . PHE A 1 180 ? -2.364 15.716 -2.661 1.00 89.56 180 PHE A CA 1
ATOM 1376 C C . PHE A 1 180 ? -1.761 15.105 -3.926 1.00 89.56 180 PHE A C 1
ATOM 1378 O O . PHE A 1 180 ? -1.667 15.777 -4.940 1.00 89.56 180 PHE A O 1
ATOM 1385 N N . CYS A 1 181 ? -1.381 13.826 -3.874 1.00 90.62 181 CYS A N 1
ATOM 1386 C CA . CYS A 1 181 ? -0.850 13.089 -5.017 1.00 90.62 181 CYS A CA 1
ATOM 1387 C C . CYS A 1 181 ? -1.767 11.916 -5.410 1.00 90.62 181 CYS A C 1
ATOM 1389 O O . CYS A 1 181 ? -1.343 10.759 -5.302 1.00 90.62 181 CYS A O 1
ATOM 1391 N N . PRO A 1 182 ? -3.047 12.147 -5.761 1.00 88.88 182 PRO A N 1
ATOM 1392 C CA . PRO A 1 182 ? -3.964 11.074 -6.126 1.00 88.88 182 PRO A CA 1
ATOM 1393 C C . PRO A 1 182 ? -3.482 10.279 -7.344 1.00 88.88 182 PRO A C 1
ATOM 1395 O O . PRO A 1 182 ? -3.574 9.056 -7.292 1.00 88.88 182 PRO A O 1
ATOM 1398 N N . GLY A 1 183 ? -2.891 10.923 -8.354 1.00 85.38 183 GLY A N 1
ATOM 1399 C CA . GLY A 1 183 ? -2.344 10.270 -9.549 1.00 85.38 183 GLY A CA 1
ATOM 1400 C C . GLY A 1 183 ? -1.244 9.264 -9.236 1.00 85.38 183 GLY A C 1
ATOM 1401 O O . GLY A 1 183 ? -1.211 8.168 -9.779 1.00 85.38 183 GLY A O 1
ATOM 1402 N N . THR A 1 184 ? -0.387 9.578 -8.264 1.00 85.44 184 THR A N 1
ATOM 1403 C CA . THR A 1 184 ? 0.697 8.672 -7.846 1.00 85.44 184 THR A CA 1
ATOM 1404 C C . THR A 1 184 ? 0.256 7.641 -6.794 1.00 85.44 184 THR A C 1
ATOM 1406 O O . THR A 1 184 ? 0.954 6.654 -6.554 1.00 85.44 184 THR A O 1
ATOM 1409 N N . CYS A 1 185 ? -0.855 7.875 -6.087 1.00 85.38 185 CYS A N 1
ATOM 1410 C CA . CYS A 1 185 ? -1.202 7.133 -4.868 1.00 85.38 185 CYS A CA 1
ATOM 1411 C C . CYS A 1 185 ? -2.494 6.321 -4.918 1.00 85.38 185 CYS A C 1
ATOM 1413 O O . CYS A 1 185 ? -2.656 5.401 -4.102 1.00 85.38 185 CYS A O 1
ATOM 1415 N N . LYS A 1 186 ? -3.448 6.693 -5.770 1.00 84.94 186 LYS A N 1
ATOM 1416 C CA . LYS A 1 186 ? -4.700 5.960 -5.939 1.00 84.94 186 LYS A CA 1
ATOM 1417 C C . LYS A 1 186 ? -4.490 4.925 -7.034 1.00 84.94 186 LYS A C 1
ATOM 1419 O O . LYS A 1 186 ? -4.105 5.259 -8.141 1.00 84.94 186 LYS A O 1
ATOM 1424 N N . LYS A 1 187 ? -4.823 3.675 -6.728 1.00 77.00 187 LYS A N 1
ATOM 1425 C CA . LYS A 1 187 ? -4.804 2.589 -7.718 1.00 77.00 187 LYS A CA 1
ATOM 1426 C C . LYS A 1 187 ? -5.782 2.826 -8.865 1.00 77.00 187 LYS A C 1
ATOM 1428 O O . LYS A 1 187 ? -5.525 2.436 -9.985 1.00 77.00 187 LYS A O 1
ATOM 1433 N N . GLU A 1 188 ? -6.899 3.479 -8.565 1.00 74.50 188 GLU A N 1
ATOM 1434 C CA . GLU A 1 188 ? -7.914 3.882 -9.547 1.00 74.50 188 GLU A CA 1
ATOM 1435 C C . GLU A 1 188 ? -7.391 4.952 -10.520 1.00 74.50 188 GLU A C 1
ATOM 1437 O O . GLU A 1 188 ? -7.980 5.152 -11.572 1.00 74.50 188 GLU A O 1
ATOM 1442 N N . CYS A 1 189 ? -6.285 5.614 -10.164 1.00 75.19 189 CYS A N 1
ATOM 1443 C CA . CYS A 1 189 ? -5.599 6.621 -10.964 1.00 75.19 189 CYS A CA 1
ATOM 1444 C C . CYS A 1 189 ? -4.337 6.099 -11.640 1.00 75.19 189 CYS A C 1
ATOM 1446 O O . CYS A 1 189 ? -3.590 6.882 -12.219 1.00 75.19 189 CYS A O 1
ATOM 1448 N N . GLU A 1 190 ? -4.095 4.789 -11.573 1.00 67.25 190 GLU A N 1
ATOM 1449 C CA . GLU A 1 190 ? -3.153 4.143 -12.473 1.00 67.25 190 GLU A CA 1
ATOM 1450 C C . GLU A 1 190 ? -3.783 4.200 -13.874 1.00 67.25 190 GLU A C 1
ATOM 1452 O O . GLU A 1 190 ? -4.447 3.266 -14.319 1.00 67.25 190 GLU A O 1
ATOM 1457 N N . THR A 1 191 ? -3.629 5.334 -14.567 1.00 50.16 191 THR A N 1
ATOM 1458 C CA . THR A 1 191 ? -3.780 5.372 -16.018 1.00 50.16 191 THR A CA 1
ATOM 1459 C C . THR A 1 191 ? -2.823 4.321 -16.547 1.00 50.16 191 THR A C 1
ATOM 1461 O O . THR A 1 191 ? -1.640 4.318 -16.199 1.00 50.16 191 THR A O 1
ATOM 1464 N N . ASN A 1 192 ? -3.352 3.384 -17.329 1.00 44.34 192 ASN A N 1
ATOM 1465 C CA . ASN A 1 192 ? -2.562 2.373 -18.010 1.00 44.34 192 ASN A CA 1
ATOM 1466 C C . ASN A 1 192 ? -1.601 3.067 -18.993 1.00 44.34 192 ASN A C 1
ATOM 1468 O O . ASN A 1 192 ? -1.852 3.097 -20.192 1.00 44.34 192 ASN A O 1
ATOM 1472 N N . SER A 1 193 ? -0.488 3.615 -18.506 1.00 41.22 193 SER A N 1
ATOM 1473 C CA . SER A 1 193 ? 0.735 3.674 -19.299 1.00 41.22 193 SER A CA 1
ATOM 1474 C C . SER A 1 193 ? 1.094 2.228 -19.650 1.00 41.22 193 SER A C 1
ATOM 1476 O O . SER A 1 193 ? 0.932 1.339 -18.804 1.00 41.22 193 SER A O 1
ATOM 1478 N N . PRO A 1 194 ? 1.513 1.943 -20.892 1.00 44.47 194 PRO A N 1
ATOM 1479 C CA . PRO A 1 194 ? 1.515 0.594 -21.430 1.00 44.47 194 PRO A CA 1
ATOM 1480 C C . PRO A 1 194 ? 2.585 -0.241 -20.733 1.00 44.47 194 PRO A C 1
ATOM 1482 O O . PRO A 1 194 ? 3.757 -0.232 -21.092 1.00 44.47 194 PRO A O 1
ATOM 1485 N N . THR A 1 195 ? 2.193 -0.986 -19.707 1.00 43.09 195 THR A N 1
ATOM 1486 C CA . THR A 1 195 ? 2.892 -2.203 -19.277 1.00 43.09 195 THR A CA 1
ATOM 1487 C C . THR A 1 195 ? 1.908 -3.174 -18.628 1.00 43.09 195 THR A C 1
ATOM 1489 O O . THR A 1 195 ? 2.218 -3.880 -17.670 1.00 43.09 195 THR A O 1
ATOM 1492 N N . SER A 1 196 ? 0.703 -3.277 -19.186 1.00 41.72 196 SER A N 1
ATOM 1493 C CA . SER A 1 196 ? -0.054 -4.524 -19.167 1.00 41.72 196 SER A CA 1
ATOM 1494 C C . SER A 1 196 ? 0.691 -5.544 -20.038 1.00 41.72 196 SER A C 1
ATOM 1496 O O . SER A 1 196 ? 0.273 -5.885 -21.137 1.00 41.72 196 SER A O 1
ATOM 1498 N N . SER A 1 197 ? 1.821 -6.066 -19.541 1.00 44.78 197 SER A N 1
ATOM 1499 C CA . SER A 1 197 ? 2.218 -7.407 -19.972 1.00 44.78 197 SER A CA 1
ATOM 1500 C C . SER A 1 197 ? 1.048 -8.320 -19.603 1.00 44.78 197 SER A C 1
ATOM 1502 O O . SER A 1 197 ? 0.611 -8.285 -18.444 1.00 44.78 197 SER A O 1
ATOM 1504 N N . PRO A 1 198 ? 0.499 -9.081 -20.561 1.00 41.44 198 PRO A N 1
ATOM 1505 C CA . PRO A 1 198 ? -0.678 -9.894 -20.328 1.00 41.44 198 PRO A CA 1
ATOM 1506 C C . PRO A 1 198 ? -0.399 -10.786 -19.124 1.00 41.44 198 PRO A C 1
ATOM 1508 O O . PRO A 1 198 ? 0.645 -11.439 -19.035 1.00 41.44 198 PRO A O 1
ATOM 1511 N N . THR A 1 199 ? -1.321 -10.797 -18.161 1.00 45.38 199 THR A N 1
ATOM 1512 C CA . THR A 1 199 ? -1.294 -11.796 -17.092 1.00 45.38 199 THR A CA 1
ATOM 1513 C C . THR A 1 199 ? -1.746 -13.115 -17.708 1.00 45.38 199 THR A C 1
ATOM 1515 O O . THR A 1 199 ? -2.840 -13.603 -17.447 1.00 45.38 199 THR A O 1
ATOM 1518 N N . VAL A 1 200 ? -0.897 -13.689 -18.565 1.00 49.78 200 VAL A N 1
ATOM 1519 C CA . VAL A 1 200 ? -0.931 -15.116 -18.855 1.00 49.78 200 VAL A CA 1
ATOM 1520 C C . VAL A 1 200 ? -0.843 -15.783 -17.489 1.00 49.78 200 VAL A C 1
ATOM 1522 O O . VAL A 1 200 ? 0.057 -15.465 -16.701 1.00 49.78 200 VAL A O 1
ATOM 1525 N N . LYS A 1 201 ? -1.826 -16.625 -17.152 1.00 53.50 201 LYS A N 1
ATOM 1526 C CA . LYS A 1 201 ? -1.824 -17.400 -15.907 1.00 53.50 201 LYS A CA 1
ATOM 1527 C C . LYS A 1 201 ? -0.537 -18.218 -15.880 1.00 53.50 201 LYS A C 1
ATOM 1529 O O . LYS A 1 201 ? -0.422 -19.248 -16.531 1.00 53.50 201 LYS A O 1
ATOM 1534 N N . ARG A 1 202 ? 0.462 -17.700 -15.175 1.00 68.62 202 ARG A N 1
ATOM 1535 C CA . ARG A 1 202 ? 1.793 -18.286 -15.126 1.00 68.62 202 ARG A CA 1
ATOM 1536 C C . ARG A 1 202 ? 1.759 -19.541 -14.267 1.00 68.62 202 ARG A C 1
ATOM 1538 O O . ARG A 1 202 ? 1.214 -19.508 -13.163 1.00 68.62 202 ARG A O 1
ATOM 1545 N N . GLY A 1 203 ? 2.369 -20.614 -14.765 1.00 71.12 203 GLY A N 1
ATOM 1546 C CA . GLY A 1 203 ? 2.534 -21.855 -14.021 1.00 71.12 203 GLY A CA 1
ATOM 1547 C C . GLY A 1 203 ? 3.270 -21.645 -12.696 1.00 71.12 203 GLY A C 1
ATOM 1548 O O . GLY A 1 203 ? 4.062 -20.717 -12.518 1.00 71.12 203 GLY A O 1
ATOM 1549 N N . ASP A 1 204 ? 3.025 -22.546 -11.749 1.00 81.31 204 ASP A N 1
ATOM 1550 C CA . ASP A 1 204 ? 3.485 -22.465 -10.355 1.00 81.31 204 ASP A CA 1
ATOM 1551 C C . ASP A 1 204 ? 5.025 -22.431 -10.192 1.00 81.31 204 ASP A C 1
ATOM 1553 O O . ASP A 1 204 ? 5.561 -22.028 -9.144 1.00 81.31 204 ASP A O 1
ATOM 1557 N N . CYS A 1 205 ? 5.717 -22.866 -11.247 1.00 88.81 205 CYS A N 1
ATOM 1558 C CA . CYS A 1 205 ? 7.164 -22.960 -11.390 1.00 88.81 205 CYS A CA 1
ATOM 1559 C C . CYS A 1 205 ? 7.697 -22.265 -12.648 1.00 88.81 205 CYS A C 1
ATOM 1561 O O . CYS A 1 205 ? 8.861 -22.447 -12.974 1.00 88.81 205 CYS A O 1
ATOM 1563 N N . THR A 1 206 ? 6.899 -21.451 -13.336 1.00 88.75 206 THR A N 1
ATOM 1564 C CA . THR A 1 206 ? 7.337 -20.755 -14.554 1.00 88.75 206 THR A CA 1
ATOM 1565 C C . THR A 1 206 ? 7.909 -19.383 -14.192 1.00 88.75 206 THR A C 1
ATOM 1567 O O . THR A 1 206 ? 7.312 -18.650 -13.402 1.00 88.75 206 THR A O 1
ATOM 1570 N N . ASN A 1 207 ? 9.082 -19.034 -14.727 1.00 89.69 207 ASN A N 1
ATOM 1571 C CA . ASN A 1 207 ? 9.694 -17.716 -14.542 1.00 89.69 207 ASN A CA 1
ATOM 1572 C C . ASN A 1 207 ? 8.951 -16.622 -15.329 1.00 89.69 207 ASN A C 1
ATOM 1574 O O . ASN A 1 207 ? 8.090 -16.885 -16.159 1.00 89.69 207 ASN A O 1
ATOM 1578 N N . SER A 1 208 ? 9.233 -15.366 -14.998 1.00 88.31 208 SER A N 1
ATOM 1579 C CA . SER A 1 208 ? 8.705 -14.203 -15.703 1.00 88.31 208 SER A CA 1
ATOM 1580 C C . SER A 1 208 ? 9.633 -13.774 -16.826 1.00 88.31 208 SER A C 1
ATOM 1582 O O . SER A 1 208 ? 10.664 -13.166 -16.542 1.00 88.31 208 SER A O 1
ATOM 1584 N N . ASP A 1 209 ? 9.226 -13.947 -18.077 1.00 83.44 209 ASP A N 1
ATOM 1585 C CA . ASP A 1 209 ? 10.060 -13.541 -19.221 1.00 83.44 209 ASP A CA 1
ATOM 1586 C C . ASP A 1 209 ? 10.267 -12.020 -19.274 1.00 83.44 209 ASP A C 1
ATOM 1588 O O . ASP A 1 209 ? 11.343 -11.523 -19.611 1.00 83.44 209 ASP A O 1
ATOM 1592 N N . SER A 1 210 ? 9.267 -11.263 -18.812 1.00 86.00 210 SER A N 1
ATOM 1593 C CA . SER A 1 210 ? 9.306 -9.801 -18.702 1.00 86.00 210 SER A CA 1
ATOM 1594 C C . SER A 1 210 ? 9.994 -9.269 -17.437 1.00 86.00 210 SER A C 1
ATOM 1596 O O . SER A 1 210 ? 10.126 -8.059 -17.272 1.00 86.00 210 SER A O 1
ATOM 1598 N N . PHE A 1 211 ? 10.440 -10.125 -16.508 1.00 89.75 211 PHE A N 1
ATOM 1599 C CA . PHE A 1 211 ? 11.037 -9.628 -15.264 1.00 89.75 211 PHE A CA 1
ATOM 1600 C C . PHE A 1 211 ? 12.434 -9.053 -15.494 1.00 89.75 211 PHE A C 1
ATOM 1602 O O . PHE A 1 211 ? 13.308 -9.714 -16.059 1.00 89.75 211 PHE A O 1
ATOM 1609 N N . ARG A 1 212 ? 12.651 -7.835 -14.985 1.00 91.94 212 ARG A N 1
ATOM 1610 C CA . ARG A 1 212 ? 13.935 -7.128 -14.977 1.00 91.94 212 ARG A CA 1
ATOM 1611 C C . ARG A 1 212 ? 14.174 -6.512 -13.600 1.00 91.94 212 ARG A C 1
ATOM 1613 O O . ARG A 1 212 ? 13.432 -5.633 -13.170 1.00 91.94 212 ARG A O 1
ATOM 1620 N N . TYR A 1 213 ? 15.192 -6.964 -12.867 1.00 91.06 213 TYR A N 1
ATOM 1621 C CA . TYR A 1 213 ? 15.474 -6.420 -11.533 1.00 91.06 213 TYR A CA 1
ATOM 1622 C C . TYR A 1 213 ? 16.047 -5.000 -11.618 1.00 91.06 213 TYR A C 1
ATOM 1624 O O . TYR A 1 213 ? 17.105 -4.805 -12.223 1.00 91.06 213 TYR A O 1
ATOM 1632 N N . LYS A 1 214 ? 15.404 -4.035 -10.940 1.00 87.44 214 LYS A N 1
ATOM 1633 C CA . LYS A 1 214 ? 15.737 -2.595 -11.029 1.00 87.44 214 LYS A CA 1
ATOM 1634 C C . LYS A 1 214 ? 15.698 -2.054 -12.467 1.00 87.44 214 LYS A C 1
ATOM 1636 O O . LYS A 1 214 ? 16.554 -1.250 -12.823 1.00 87.44 214 LYS A O 1
ATOM 1641 N N . ASP A 1 215 ? 14.796 -2.587 -13.291 1.00 82.19 215 ASP A N 1
ATOM 1642 C CA . ASP A 1 215 ? 14.598 -2.175 -14.689 1.00 82.19 215 ASP A CA 1
ATOM 1643 C C . ASP A 1 215 ? 15.859 -2.301 -15.563 1.00 82.19 215 ASP A C 1
ATOM 1645 O O . ASP A 1 215 ? 15.976 -1.705 -16.628 1.00 82.19 215 ASP A O 1
ATOM 1649 N N . LYS A 1 216 ? 16.826 -3.125 -15.129 1.00 82.75 216 LYS A N 1
ATOM 1650 C CA . LYS A 1 216 ? 18.049 -3.394 -15.886 1.00 82.75 216 LYS A CA 1
ATOM 1651 C C . LYS A 1 216 ? 17.825 -4.566 -16.846 1.00 82.75 216 LYS A C 1
ATOM 1653 O O . LYS A 1 216 ? 17.490 -5.658 -16.376 1.00 82.75 216 LYS A O 1
ATOM 1658 N N . PRO A 1 217 ? 18.085 -4.407 -18.159 1.00 84.62 217 PRO A N 1
ATOM 1659 C CA . PRO A 1 217 ? 17.773 -5.423 -19.169 1.00 84.62 217 PRO A CA 1
ATOM 1660 C C . PRO A 1 217 ? 18.524 -6.738 -18.932 1.00 84.62 217 PRO A C 1
ATOM 1662 O O . PRO A 1 217 ? 17.954 -7.812 -19.088 1.00 84.62 217 PRO A O 1
ATOM 1665 N N . LYS A 1 218 ? 19.770 -6.661 -18.449 1.00 88.88 218 LYS A N 1
ATOM 1666 C CA . LYS A 1 218 ? 20.602 -7.828 -18.120 1.00 88.88 218 LYS A CA 1
ATOM 1667 C C . LYS A 1 218 ? 20.240 -8.496 -16.795 1.00 88.88 218 LYS A C 1
ATOM 1669 O O . LYS A 1 218 ? 20.916 -9.439 -16.405 1.00 88.88 218 LYS A O 1
ATOM 1674 N N . HIS A 1 219 ? 19.242 -8.008 -16.056 1.00 92.06 219 HIS A N 1
ATOM 1675 C CA . HIS A 1 219 ? 18.889 -8.559 -14.753 1.00 92.06 219 HIS A CA 1
ATOM 1676 C C . HIS A 1 219 ? 17.623 -9.424 -14.783 1.00 92.06 219 HIS A C 1
ATOM 1678 O O . HIS A 1 219 ? 16.617 -9.092 -14.148 1.00 92.06 219 HIS A O 1
ATOM 1684 N N . THR A 1 220 ? 17.676 -10.541 -15.501 1.00 94.94 220 THR A N 1
ATOM 1685 C CA . THR A 1 220 ? 16.553 -11.476 -15.647 1.00 94.94 220 THR A CA 1
ATOM 1686 C C . THR A 1 220 ? 16.572 -12.561 -14.563 1.00 94.94 220 THR A C 1
ATOM 1688 O O . THR A 1 220 ? 17.428 -12.568 -13.667 1.00 94.94 220 THR A O 1
ATOM 1691 N N . CYS A 1 221 ? 15.607 -13.485 -14.610 1.00 92.81 221 CYS A N 1
ATOM 1692 C CA . CYS A 1 221 ? 15.623 -14.664 -13.747 1.00 92.81 221 CYS A CA 1
ATOM 1693 C C . CYS A 1 221 ? 16.864 -15.538 -13.992 1.00 92.81 221 CYS A C 1
ATOM 1695 O O . CYS A 1 221 ? 17.480 -15.994 -13.027 1.00 92.81 221 CYS A O 1
ATOM 1697 N N . ASP A 1 222 ? 17.267 -15.691 -15.250 1.00 92.19 222 ASP A N 1
ATOM 1698 C CA . ASP A 1 222 ? 18.302 -16.643 -15.664 1.00 92.19 222 ASP A CA 1
ATOM 1699 C C . ASP A 1 222 ? 19.707 -16.041 -15.620 1.00 92.19 222 ASP A C 1
ATOM 1701 O O . ASP A 1 222 ? 20.659 -16.737 -15.295 1.00 92.19 222 ASP A O 1
ATOM 1705 N N . SER A 1 223 ? 19.849 -14.731 -15.838 1.00 92.88 223 SER A N 1
ATOM 1706 C CA . SER A 1 223 ? 21.151 -14.063 -15.728 1.00 92.88 223 SER A CA 1
ATOM 1707 C C . SER A 1 223 ? 21.419 -13.551 -14.313 1.00 92.88 223 SER A C 1
ATOM 1709 O O . SER A 1 223 ? 22.479 -13.770 -13.742 1.00 92.88 223 SER A O 1
ATOM 1711 N N . TYR A 1 224 ? 20.450 -12.879 -13.684 1.00 94.44 224 TYR A N 1
ATOM 1712 C CA . TYR A 1 224 ? 20.667 -12.285 -12.369 1.00 94.44 224 TYR A CA 1
ATOM 1713 C C . TYR A 1 224 ? 20.220 -13.218 -11.256 1.00 94.44 224 TYR A C 1
ATOM 1715 O O . TYR A 1 224 ? 20.983 -13.495 -10.337 1.00 94.44 224 TYR A O 1
ATOM 1723 N N . VAL A 1 225 ? 18.986 -13.706 -11.254 1.00 94.31 225 VAL A N 1
ATOM 1724 C CA . VAL A 1 225 ? 18.520 -14.463 -10.081 1.00 94.31 225 VAL A CA 1
ATOM 1725 C C . VAL A 1 225 ? 19.255 -15.803 -9.943 1.00 94.31 225 VAL A C 1
ATOM 1727 O O . VAL A 1 225 ? 19.600 -16.170 -8.815 1.00 94.31 225 VAL A O 1
ATOM 1730 N N . ALA A 1 226 ? 19.578 -16.460 -11.060 1.00 92.81 226 ALA A N 1
ATOM 1731 C CA . ALA A 1 226 ? 20.256 -17.755 -11.094 1.00 92.81 226 ALA A CA 1
ATOM 1732 C C . ALA A 1 226 ? 21.731 -17.728 -10.659 1.00 92.81 226 ALA A C 1
ATOM 1734 O O . ALA A 1 226 ? 22.190 -18.714 -10.095 1.00 92.81 226 ALA A O 1
ATOM 1735 N N . GLU A 1 227 ? 22.454 -16.612 -10.803 1.00 94.38 227 GLU A N 1
ATOM 1736 C CA . GLU A 1 227 ? 23.853 -16.513 -10.342 1.00 94.38 227 GLU A CA 1
ATOM 1737 C C . GLU A 1 227 ? 23.998 -16.672 -8.819 1.00 94.38 227 GLU A C 1
ATOM 1739 O O . GLU A 1 227 ? 24.972 -17.231 -8.320 1.00 94.38 227 GLU A O 1
ATOM 1744 N N . LYS A 1 228 ? 23.066 -16.110 -8.033 1.00 93.94 228 LYS A N 1
ATOM 1745 C CA . LYS A 1 228 ? 23.119 -16.158 -6.555 1.00 93.94 228 LYS A CA 1
ATOM 1746 C C . LYS A 1 228 ? 21.722 -16.368 -5.964 1.00 93.94 228 LYS A C 1
ATOM 1748 O O . LYS A 1 228 ? 21.238 -15.487 -5.240 1.00 93.94 228 LYS A O 1
ATOM 1753 N N . PRO A 1 229 ? 21.068 -17.517 -6.203 1.00 91.31 229 PRO A N 1
ATOM 1754 C CA . PRO A 1 229 ? 19.649 -17.716 -5.916 1.00 91.31 229 PRO A CA 1
ATOM 1755 C C . PRO A 1 229 ? 19.354 -17.608 -4.418 1.00 91.31 229 PRO A C 1
ATOM 1757 O O . PRO A 1 229 ? 18.418 -16.922 -4.013 1.00 91.31 229 PRO A O 1
ATOM 1760 N N . ASN A 1 230 ? 20.223 -18.154 -3.563 1.00 89.25 230 ASN A N 1
ATOM 1761 C CA . ASN A 1 230 ? 20.053 -18.102 -2.107 1.00 89.25 230 ASN A CA 1
ATOM 1762 C C . ASN A 1 230 ? 19.958 -16.665 -1.559 1.00 89.25 230 ASN A C 1
ATOM 1764 O O . ASN A 1 230 ? 19.174 -16.402 -0.643 1.00 89.25 230 ASN A O 1
ATOM 1768 N N . LYS A 1 231 ? 20.714 -15.724 -2.144 1.00 93.69 231 LYS A N 1
ATOM 1769 C CA . LYS A 1 231 ? 20.711 -14.305 -1.749 1.00 93.69 231 LYS A CA 1
ATOM 1770 C C . LYS A 1 231 ? 19.672 -13.498 -2.533 1.00 93.69 231 LYS A C 1
ATOM 1772 O O . LYS A 1 231 ? 18.936 -12.704 -1.952 1.00 93.69 231 LYS A O 1
ATOM 1777 N N . ARG A 1 232 ? 19.603 -13.677 -3.855 1.00 94.94 232 ARG A N 1
ATOM 1778 C CA . ARG A 1 232 ? 18.812 -12.833 -4.765 1.00 94.94 232 ARG A CA 1
ATOM 1779 C C . ARG A 1 232 ? 17.315 -13.132 -4.680 1.00 94.94 232 ARG A C 1
ATOM 1781 O O . ARG A 1 232 ? 16.536 -12.189 -4.631 1.00 94.94 232 ARG A O 1
ATOM 1788 N N . CYS A 1 233 ? 16.901 -14.385 -4.492 1.00 94.38 233 CYS A N 1
ATOM 1789 C CA . CYS A 1 233 ? 15.485 -14.755 -4.347 1.00 94.38 233 CYS A CA 1
ATOM 1790 C C . CYS A 1 233 ? 14.776 -14.121 -3.139 1.00 94.38 233 CYS A C 1
ATOM 1792 O O . CYS A 1 233 ? 13.545 -14.027 -3.114 1.00 94.38 233 CYS A O 1
ATOM 1794 N N . ARG A 1 234 ? 15.546 -13.703 -2.125 1.00 93.44 234 ARG A N 1
ATOM 1795 C CA . ARG A 1 234 ? 15.042 -13.049 -0.909 1.00 93.44 234 ARG A CA 1
ATOM 1796 C C . ARG A 1 234 ? 14.887 -11.534 -1.062 1.00 93.44 234 ARG A C 1
ATOM 1798 O O . ARG A 1 234 ? 14.211 -10.937 -0.228 1.00 93.44 234 ARG A O 1
ATOM 1805 N N . LYS A 1 235 ? 15.485 -10.933 -2.099 1.00 93.69 235 LYS A N 1
ATOM 1806 C CA . LYS A 1 235 ? 15.388 -9.493 -2.373 1.00 93.69 235 LYS A CA 1
ATOM 1807 C C . LYS A 1 235 ? 13.984 -9.121 -2.836 1.00 93.69 235 LYS A C 1
ATOM 1809 O O . LYS A 1 235 ? 13.257 -9.962 -3.363 1.00 93.69 235 LYS A O 1
ATOM 1814 N N . GLU A 1 236 ? 13.637 -7.856 -2.658 1.00 91.81 236 GLU A N 1
ATOM 1815 C CA . GLU A 1 236 ? 12.398 -7.246 -3.145 1.00 91.81 236 GLU A CA 1
ATOM 1816 C C . GLU A 1 236 ? 12.687 -6.435 -4.404 1.00 91.81 236 GLU A C 1
ATOM 1818 O O . GLU A 1 236 ? 13.716 -5.761 -4.486 1.00 91.81 236 GLU A O 1
ATOM 1823 N N . GLN A 1 237 ? 11.801 -6.534 -5.392 1.00 89.50 237 GLN A N 1
ATOM 1824 C CA . GLN A 1 237 ? 11.902 -5.748 -6.616 1.00 89.50 237 GLN A CA 1
ATOM 1825 C C . GLN A 1 237 ? 11.478 -4.305 -6.309 1.00 89.50 237 GLN A C 1
ATOM 1827 O O . GLN A 1 237 ? 10.341 -4.111 -5.881 1.00 89.50 237 GLN A O 1
ATOM 1832 N N . PRO A 1 238 ? 12.335 -3.288 -6.513 1.00 80.44 238 PRO A N 1
ATOM 1833 C CA . PRO A 1 238 ? 11.989 -1.901 -6.209 1.00 80.44 238 PRO A CA 1
ATOM 1834 C C . PRO A 1 238 ? 10.720 -1.450 -6.933 1.00 80.44 238 PRO A C 1
ATOM 1836 O O . PRO A 1 238 ? 10.443 -1.896 -8.038 1.00 80.44 238 PRO A O 1
ATOM 1839 N N . GLY A 1 239 ? 9.908 -0.627 -6.270 1.00 79.12 239 GLY A N 1
ATOM 1840 C CA . GLY A 1 239 ? 8.577 -0.254 -6.765 1.00 79.12 239 GLY A CA 1
ATOM 1841 C C . GLY A 1 239 ? 7.494 -1.312 -6.516 1.00 79.12 239 GLY A C 1
ATOM 1842 O O . GLY A 1 239 ? 6.313 -0.982 -6.534 1.00 79.12 239 GLY A O 1
ATOM 1843 N N . THR A 1 240 ? 7.868 -2.549 -6.169 1.00 71.94 240 THR A N 1
ATOM 1844 C CA . THR A 1 240 ? 6.929 -3.624 -5.825 1.00 71.94 240 THR A CA 1
ATOM 1845 C C . THR A 1 240 ? 7.195 -4.141 -4.405 1.00 71.94 240 THR A C 1
ATOM 1847 O O . THR A 1 240 ? 8.335 -4.358 -4.015 1.00 71.94 240 THR A O 1
ATOM 1850 N N . ASP A 1 241 ? 6.160 -4.432 -3.614 1.00 79.38 241 ASP A N 1
ATOM 1851 C CA . ASP A 1 241 ? 6.334 -5.139 -2.326 1.00 79.38 241 ASP A CA 1
ATOM 1852 C C . ASP A 1 241 ? 6.526 -6.665 -2.530 1.00 79.38 241 ASP A C 1
ATOM 1854 O O . ASP A 1 241 ? 6.206 -7.483 -1.663 1.00 79.38 241 ASP A O 1
ATOM 1858 N N . LYS A 1 242 ? 6.981 -7.089 -3.718 1.00 87.06 242 LYS A N 1
ATOM 1859 C CA . LYS A 1 242 ? 7.107 -8.498 -4.103 1.00 87.06 242 LYS A CA 1
ATOM 1860 C C . LYS A 1 242 ? 8.574 -8.921 -4.110 1.00 87.06 242 LYS A C 1
ATOM 1862 O O . LYS A 1 242 ? 9.449 -8.249 -4.656 1.00 87.06 242 LYS A O 1
ATOM 1867 N N . LYS A 1 243 ? 8.839 -10.093 -3.529 1.00 93.31 243 LYS A N 1
ATOM 1868 C CA . LYS A 1 243 ? 10.166 -10.724 -3.558 1.00 93.31 243 LYS A CA 1
ATOM 1869 C C . LYS A 1 243 ? 10.471 -11.311 -4.931 1.00 93.31 243 LYS A C 1
ATOM 1871 O O . LYS A 1 243 ? 9.565 -11.780 -5.613 1.00 93.31 243 LYS A O 1
ATOM 1876 N N . LEU A 1 244 ? 11.750 -11.407 -5.280 1.00 92.19 244 LEU A N 1
ATOM 1877 C CA . LEU A 1 244 ? 12.215 -11.986 -6.545 1.00 92.19 244 LEU A CA 1
ATOM 1878 C C . LEU A 1 244 ? 11.715 -13.422 -6.757 1.00 92.19 244 LEU A C 1
ATOM 1880 O O . LEU A 1 244 ? 11.395 -13.792 -7.878 1.00 92.19 244 LEU A O 1
ATOM 1884 N N . LYS A 1 245 ? 11.508 -14.196 -5.681 1.00 92.62 245 LYS A N 1
ATOM 1885 C CA . LYS A 1 245 ? 10.875 -15.529 -5.744 1.00 92.62 245 LYS A CA 1
ATOM 1886 C C . LYS A 1 245 ? 9.445 -15.562 -6.310 1.00 92.62 245 LYS A C 1
ATOM 1888 O O . LYS A 1 245 ? 8.946 -16.645 -6.599 1.00 92.62 245 LYS A O 1
ATOM 1893 N N . PHE A 1 246 ? 8.754 -14.422 -6.366 1.00 91.81 246 PHE A N 1
ATOM 1894 C CA . PHE A 1 246 ? 7.439 -14.303 -7.001 1.00 91.81 246 PHE A CA 1
ATOM 1895 C C . PHE A 1 246 ? 7.574 -14.261 -8.524 1.00 91.81 246 PHE A C 1
ATOM 1897 O O . PHE A 1 246 ? 6.776 -14.867 -9.227 1.00 91.81 246 PHE A O 1
ATOM 1904 N N . PHE A 1 247 ? 8.591 -13.555 -9.016 1.00 93.31 247 PHE A N 1
ATOM 1905 C CA . PHE A 1 247 ? 8.841 -13.381 -10.443 1.00 93.31 247 PHE A CA 1
ATOM 1906 C C . PHE A 1 247 ? 9.658 -14.533 -11.031 1.00 93.31 247 PHE A C 1
ATOM 1908 O O . PHE A 1 247 ? 9.443 -14.890 -12.181 1.00 93.31 247 PHE A O 1
ATOM 1915 N N . CYS A 1 248 ? 10.542 -15.138 -10.234 1.00 93.75 248 CYS A N 1
ATOM 1916 C CA . CYS A 1 248 ? 11.418 -16.229 -10.654 1.00 93.75 248 CYS A CA 1
ATOM 1917 C C . CYS A 1 248 ? 11.185 -17.511 -9.831 1.00 93.75 248 CYS A C 1
ATOM 1919 O O . CYS A 1 248 ? 12.084 -17.951 -9.102 1.00 93.75 248 CYS A O 1
ATOM 1921 N N . PRO A 1 249 ? 9.968 -18.089 -9.828 1.00 92.44 249 PRO A N 1
ATOM 1922 C CA . PRO A 1 249 ? 9.674 -19.269 -9.028 1.00 92.44 249 PRO A CA 1
ATOM 1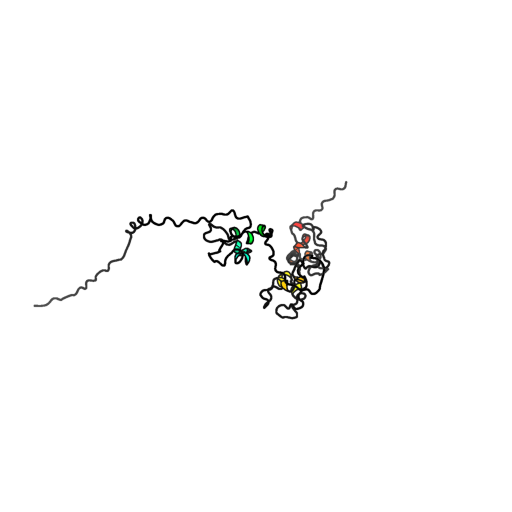923 C C . PRO A 1 249 ? 10.491 -20.500 -9.443 1.00 92.44 249 PRO A C 1
ATOM 1925 O O . PRO A 1 249 ? 10.883 -21.231 -8.535 1.00 92.44 249 PRO A O 1
ATOM 1928 N N . ALA A 1 250 ? 10.814 -20.696 -10.729 1.00 90.94 250 ALA A N 1
ATOM 1929 C CA . ALA A 1 250 ? 11.623 -21.831 -11.198 1.00 90.94 250 ALA A CA 1
ATOM 1930 C C . ALA A 1 250 ? 12.999 -21.836 -10.517 1.00 90.94 250 ALA A C 1
ATOM 1932 O O . ALA A 1 250 ? 13.442 -22.824 -9.936 1.00 90.94 250 ALA A O 1
ATOM 1933 N N . THR A 1 251 ? 13.633 -20.663 -10.492 1.00 92.00 251 THR A N 1
ATOM 1934 C CA . THR A 1 251 ? 14.966 -20.460 -9.919 1.00 92.00 251 THR A CA 1
ATOM 1935 C C . THR A 1 251 ? 14.946 -20.499 -8.384 1.00 92.00 251 THR A C 1
ATOM 1937 O O . THR A 1 251 ? 15.880 -20.983 -7.734 1.00 92.00 251 THR A O 1
ATOM 1940 N N . CYS A 1 252 ? 13.880 -19.970 -7.773 1.00 92.75 252 CYS A N 1
ATOM 1941 C CA . CYS A 1 252 ? 13.851 -19.651 -6.346 1.00 92.75 252 CYS A CA 1
ATOM 1942 C C . CYS A 1 252 ? 13.110 -20.644 -5.454 1.00 92.75 252 CYS A C 1
ATOM 1944 O O . CYS A 1 252 ? 13.390 -20.707 -4.252 1.00 92.75 252 CYS A O 1
ATOM 1946 N N . ARG A 1 253 ? 12.119 -21.371 -5.973 1.00 90.38 253 ARG A N 1
ATOM 1947 C CA . ARG A 1 253 ? 11.310 -22.279 -5.157 1.00 90.38 253 ARG A CA 1
ATOM 1948 C C . ARG A 1 253 ? 11.952 -23.656 -5.148 1.00 90.38 253 ARG A C 1
ATOM 1950 O O . ARG A 1 253 ? 12.127 -24.272 -6.189 1.00 90.38 253 ARG A O 1
ATOM 1957 N N . ARG A 1 254 ? 12.224 -24.185 -3.951 1.00 85.25 254 ARG A N 1
ATOM 1958 C CA . ARG A 1 254 ? 12.783 -25.541 -3.789 1.00 85.25 254 ARG A CA 1
ATOM 1959 C C . ARG A 1 254 ? 11.902 -26.610 -4.448 1.00 85.25 254 ARG A C 1
ATOM 1961 O O . ARG A 1 254 ? 12.445 -27.508 -5.074 1.00 85.25 254 ARG A O 1
ATOM 1968 N N . LYS A 1 255 ? 10.569 -26.462 -4.382 1.00 83.50 255 LYS A N 1
ATOM 1969 C CA . LYS A 1 255 ? 9.612 -27.378 -5.031 1.00 83.50 255 LYS A CA 1
ATOM 1970 C C . LYS A 1 255 ? 9.778 -27.468 -6.555 1.00 83.50 255 LYS A C 1
ATOM 1972 O O . LYS A 1 255 ? 9.541 -28.522 -7.115 1.00 83.50 255 LYS A O 1
ATOM 1977 N N . CYS A 1 256 ? 10.248 -26.398 -7.196 1.00 85.44 256 CYS A N 1
ATOM 1978 C CA . CYS A 1 256 ? 10.435 -26.340 -8.647 1.00 85.44 256 CYS A CA 1
ATOM 1979 C C . CYS A 1 256 ? 11.773 -26.930 -9.110 1.00 85.44 256 CYS A C 1
ATOM 1981 O O . CYS A 1 256 ? 11.976 -27.128 -10.298 1.00 85.44 256 CYS A O 1
ATOM 1983 N N . LYS A 1 257 ? 12.688 -27.223 -8.177 1.00 72.06 257 LYS A N 1
ATOM 1984 C CA . LYS A 1 257 ? 13.993 -27.826 -8.481 1.00 72.06 257 LYS A CA 1
ATOM 1985 C C . LYS A 1 257 ? 13.943 -29.353 -8.588 1.00 72.06 257 LYS A C 1
ATOM 1987 O O . LYS A 1 257 ? 14.946 -29.948 -8.951 1.00 72.06 257 LYS A O 1
ATOM 1992 N N . ARG A 1 258 ? 12.815 -29.990 -8.241 1.00 58.34 258 ARG A N 1
ATOM 1993 C CA . ARG A 1 258 ? 12.663 -31.459 -8.240 1.00 58.34 258 ARG A CA 1
ATOM 1994 C C . ARG A 1 258 ? 12.003 -32.020 -9.510 1.00 58.34 258 ARG A C 1
ATOM 1996 O O . ARG A 1 258 ? 11.753 -33.212 -9.561 1.00 58.34 258 ARG A O 1
ATOM 2003 N N . THR A 1 259 ? 11.738 -31.189 -10.518 1.00 48.84 259 THR A N 1
ATOM 2004 C CA . THR A 1 259 ? 10.998 -31.554 -11.746 1.00 48.84 259 THR A CA 1
ATOM 2005 C C . THR A 1 259 ? 11.866 -31.631 -13.007 1.00 48.84 259 THR A C 1
ATOM 2007 O O . THR A 1 259 ? 11.344 -31.544 -14.109 1.00 48.84 259 THR A O 1
ATOM 2010 N N . ASN A 1 260 ? 13.179 -31.834 -12.873 1.00 44.66 260 ASN A N 1
ATOM 2011 C CA . ASN A 1 260 ? 14.019 -32.245 -14.003 1.00 44.66 260 ASN A CA 1
ATOM 2012 C C . ASN A 1 260 ? 14.039 -33.777 -14.097 1.00 44.66 260 ASN A C 1
ATOM 2014 O O . ASN A 1 260 ? 15.058 -34.402 -13.822 1.00 44.66 260 ASN A O 1
ATOM 2018 N N . SER A 1 261 ? 12.905 -34.383 -14.440 1.00 38.28 261 SER A N 1
ATOM 2019 C CA . SER A 1 261 ? 12.902 -35.736 -14.997 1.00 38.28 261 SER A CA 1
ATOM 2020 C C . SER A 1 261 ? 12.249 -35.642 -16.376 1.00 38.28 261 SER A C 1
ATOM 2022 O O . SER A 1 261 ? 11.093 -35.217 -16.451 1.00 38.28 261 SER A O 1
ATOM 2024 N N . PRO A 1 262 ? 12.982 -35.915 -17.470 1.00 43.91 262 PRO A N 1
ATOM 2025 C CA . PRO A 1 262 ? 12.411 -35.888 -18.804 1.00 43.91 262 PRO A CA 1
ATOM 2026 C C . PRO A 1 262 ? 11.439 -37.063 -18.915 1.00 43.91 262 PRO A C 1
ATOM 2028 O O . PRO A 1 262 ? 11.843 -38.221 -18.866 1.00 43.91 262 PRO A O 1
ATOM 2031 N N . THR A 1 263 ? 10.144 -36.778 -19.034 1.00 37.50 263 THR A N 1
ATOM 2032 C CA . THR A 1 263 ? 9.198 -37.785 -19.521 1.00 37.50 263 THR A CA 1
ATOM 2033 C C . THR A 1 263 ? 9.475 -37.932 -21.009 1.00 37.50 263 THR A C 1
ATOM 2035 O O . THR A 1 263 ? 9.152 -37.040 -21.793 1.00 37.50 263 THR A O 1
ATOM 2038 N N . ALA A 1 264 ? 10.169 -39.011 -21.371 1.00 40.12 264 ALA A N 1
ATOM 2039 C CA . ALA A 1 264 ? 10.294 -39.453 -22.749 1.00 40.12 264 ALA A CA 1
ATOM 2040 C C . ALA A 1 264 ? 8.892 -39.514 -23.373 1.00 40.12 264 ALA A C 1
ATOM 2042 O O . ALA A 1 264 ? 7.973 -40.086 -22.783 1.00 40.12 264 ALA A O 1
ATOM 2043 N N . SER A 1 265 ? 8.720 -38.878 -24.533 1.00 34.84 265 SER A N 1
ATOM 2044 C CA . SER A 1 265 ? 7.533 -39.110 -25.358 1.00 34.84 265 SER A CA 1
ATOM 2045 C C . SER A 1 265 ? 7.513 -40.581 -25.775 1.00 34.84 265 SER A C 1
ATOM 2047 O O . SER A 1 265 ? 8.562 -41.083 -26.183 1.00 34.84 265 SER A O 1
ATOM 2049 N N . PRO A 1 266 ? 6.367 -41.277 -25.708 1.00 43.09 266 PRO A N 1
ATOM 2050 C CA . PRO A 1 266 ? 6.223 -42.533 -26.415 1.00 43.09 266 PRO A CA 1
ATOM 2051 C C . PRO A 1 266 ? 6.125 -42.207 -27.909 1.00 43.09 266 PRO A C 1
ATOM 2053 O O . PRO A 1 266 ? 5.206 -41.513 -28.344 1.00 43.09 266 PRO A O 1
ATOM 2056 N N . THR A 1 267 ? 7.114 -42.653 -28.677 1.00 45.25 267 THR A N 1
ATOM 2057 C CA . THR A 1 267 ? 7.010 -42.739 -30.135 1.00 45.25 267 THR A CA 1
ATOM 2058 C C . THR A 1 267 ? 6.037 -43.872 -30.454 1.00 45.25 267 THR A C 1
ATOM 2060 O O . THR A 1 267 ? 6.197 -44.972 -29.924 1.00 45.25 267 THR A O 1
ATOM 2063 N N . ILE A 1 268 ? 5.010 -43.556 -31.248 1.00 46.72 268 ILE A N 1
ATOM 2064 C CA . ILE A 1 268 ? 4.087 -44.515 -31.876 1.00 46.72 268 ILE A CA 1
ATOM 2065 C C . ILE A 1 268 ? 4.829 -45.240 -32.996 1.00 46.72 268 ILE A C 1
ATOM 2067 O O . ILE A 1 268 ? 5.565 -44.540 -33.729 1.00 46.72 268 ILE A O 1
#

Secondary structure (DSSP, 8-state):
-----------PPPPPP--------SSSSSSSSSS---------------TT---TT--GGG-TT--IIIIIGGGHHHHTTSBPTTSTT-BHHHH-HHHH-GGGGG-PPP---PPP------------------------TT--GGG-TT--IIIIITTSHHHHTTSBPTTSTT-BHHHH-HHHH-GGG----S---------TT---TT--GGG-TT--IIIIITTSHHHHTTSBPTTSS-BHHHH-HHHH-GGGGG----------

pLDDT: mean 71.05, std 20.77, range [33.16, 94.94]

Radius of gyration: 39.37 Å; chains: 1; bounding box: 63×78×154 Å

InterPro domains:
  IPR003582 ShKT domain [PS51670] (205-256)

Organism: NCBI:txid635003

Foldseek 3Di:
DDDDDDDDDDDDDDDDDDDDDDDDDPPPPPDPDPPDPDPDPPPPPPPVDPQADAQPVDDAVPDPQRGCVRNCQVPVVVQQQDFGPPPVRDGNCVRHVNRHPPVNVVDDDDDDDDDDDDDDDDDDDDDDDDDDCPDDQDAAPPDDAVPDPQCGCVRNCQQPVVVQQQDFGPPPPRDGNCVRRVCSHPPSNPPCPDDCPDPPVADQQHAAPPDAAVPDPQCGLVRNCQVPVVPQQQDDRGVDPDGNCVRHVCRHPPVNVVPPDDPDDDDD

Sequence (268 aa):
MVVVVHSISLLVLPMPTCFEQERDASIMMEAVRLAIDSSSPTSSPTVKRGDCTNSDSFRFKDNPKFTCDLYVAKKARKRCRKNVQGSGGKKVKDFCPATCRRKCKRTNPPTSSPTSSTSSSPTSSPTSSPTVRLGDCTNSDSFRFKDNPELTCDSYVAKKPIKRCRKKVQGSDGKRVRNFCPGTCKKECETNSPTSSPTVKRGDCTNSDSFRYKDKPKHTCDSYVAEKPNKRCRKEQPGTDKKLKFFCPATCRRKCKRTNSPTASPTI